Protein AF-A0AA35RAU3-F1 (afdb_monomer)

Mean predicted aligned error: 16.12 Å

Structure (mmCIF, N/CA/C/O backbone):
data_AF-A0AA35RAU3-F1
#
_entry.id   AF-A0AA35RAU3-F1
#
loop_
_atom_site.group_PDB
_atom_site.id
_atom_site.type_symbol
_atom_site.label_atom_id
_atom_site.label_alt_id
_atom_site.label_comp_id
_atom_site.label_asym_id
_atom_site.label_entity_id
_atom_site.label_seq_id
_atom_site.pdbx_PDB_ins_code
_atom_site.Cartn_x
_atom_site.Cartn_y
_atom_site.Cartn_z
_atom_site.occupancy
_atom_site.B_iso_or_equiv
_atom_site.auth_seq_id
_atom_site.auth_comp_id
_atom_site.auth_asym_id
_atom_site.auth_atom_id
_atom_site.pdbx_PDB_model_num
ATOM 1 N N . MET A 1 1 ? 4.536 -8.084 5.154 1.00 80.81 1 MET A N 1
ATOM 2 C CA . MET A 1 1 ? 3.427 -7.296 5.746 1.00 80.81 1 MET A CA 1
ATOM 3 C C . MET A 1 1 ? 2.516 -7.990 6.772 1.00 80.81 1 MET A C 1
ATOM 5 O O . MET A 1 1 ? 1.959 -7.278 7.596 1.00 80.81 1 MET A O 1
ATOM 9 N N . LEU A 1 2 ? 2.345 -9.323 6.790 1.00 82.62 2 LEU A N 1
ATOM 10 C CA . LEU A 1 2 ? 1.277 -9.995 7.571 1.00 82.62 2 LEU A CA 1
ATOM 11 C C . LEU A 1 2 ? 1.162 -9.591 9.057 1.00 82.62 2 LEU A C 1
ATOM 13 O O . LEU A 1 2 ? 0.061 -9.348 9.548 1.00 82.62 2 LEU A O 1
ATOM 17 N N . ALA A 1 3 ? 2.286 -9.481 9.773 1.00 82.12 3 ALA A N 1
ATOM 18 C CA . ALA A 1 3 ? 2.276 -9.080 11.182 1.00 82.12 3 ALA A CA 1
ATOM 19 C C . ALA A 1 3 ? 1.776 -7.637 11.375 1.00 82.12 3 ALA A C 1
ATOM 21 O O . ALA A 1 3 ? 0.975 -7.380 12.271 1.00 82.12 3 ALA A O 1
ATOM 22 N N . ALA A 1 4 ? 2.196 -6.710 10.509 1.00 80.38 4 ALA A N 1
ATOM 23 C CA . ALA A 1 4 ? 1.729 -5.326 10.535 1.00 80.38 4 ALA A CA 1
ATOM 24 C C . ALA A 1 4 ? 0.226 -5.244 10.219 1.00 80.38 4 ALA A C 1
ATOM 26 O O . ALA A 1 4 ? -0.509 -4.533 10.898 1.00 80.38 4 ALA A O 1
ATOM 27 N N . SER A 1 5 ? -0.258 -6.042 9.262 1.00 82.62 5 SER A N 1
ATOM 28 C CA . SER A 1 5 ? -1.686 -6.123 8.934 1.00 82.62 5 SER A CA 1
ATOM 29 C C . SER A 1 5 ? -2.535 -6.563 10.135 1.00 82.62 5 SER A C 1
ATOM 31 O O . SER A 1 5 ? -3.604 -6.003 10.372 1.00 82.62 5 SER A O 1
ATOM 33 N N . TYR A 1 6 ? -2.057 -7.523 10.933 1.00 87.06 6 TYR A N 1
ATOM 34 C CA . TYR A 1 6 ? -2.774 -7.962 12.132 1.00 87.06 6 TYR A CA 1
ATOM 35 C C . TYR A 1 6 ? -2.698 -6.931 13.267 1.00 87.06 6 TYR A C 1
ATOM 37 O O . TYR A 1 6 ? -3.727 -6.468 13.758 1.00 87.06 6 TYR A O 1
ATOM 45 N N . TRP A 1 7 ? -1.485 -6.555 13.679 1.00 85.88 7 TRP A N 1
ATOM 46 C CA . TRP A 1 7 ? -1.274 -5.754 14.888 1.00 85.88 7 TRP A CA 1
ATOM 47 C C . TRP A 1 7 ? -1.637 -4.282 14.713 1.00 85.88 7 TRP A C 1
ATOM 49 O O . TRP A 1 7 ? -2.112 -3.658 15.659 1.00 85.88 7 TRP A O 1
ATOM 59 N N . SER A 1 8 ? -1.443 -3.727 13.518 1.00 83.56 8 SER A N 1
ATOM 60 C CA . SER A 1 8 ? -1.623 -2.294 13.276 1.00 83.56 8 SER A CA 1
ATOM 61 C C . SER A 1 8 ? -2.959 -1.941 12.626 1.00 83.56 8 SER A C 1
ATOM 63 O O . SER A 1 8 ? -3.342 -0.777 12.673 1.00 83.56 8 SER A O 1
ATOM 65 N N . LEU A 1 9 ? -3.683 -2.908 12.048 1.00 83.69 9 LEU A N 1
ATOM 66 C CA . LEU A 1 9 ? -4.978 -2.655 11.400 1.00 83.69 9 LEU A CA 1
ATOM 67 C C . LEU A 1 9 ? -6.085 -3.536 11.969 1.00 83.69 9 LEU A C 1
ATOM 69 O O . LEU A 1 9 ? -7.082 -3.016 12.468 1.00 83.69 9 LEU A O 1
ATOM 73 N N . LEU A 1 10 ? -5.915 -4.860 11.929 1.00 87.69 10 LEU A N 1
ATOM 74 C CA . LEU A 1 10 ? -6.994 -5.784 12.274 1.00 87.69 10 LEU A CA 1
ATOM 75 C C . LEU A 1 10 ? -7.364 -5.723 13.761 1.00 87.69 10 LEU A C 1
ATOM 77 O O . LEU A 1 10 ? -8.542 -5.612 14.091 1.00 87.69 10 LEU A O 1
ATOM 81 N N . ALA A 1 11 ? -6.376 -5.760 14.657 1.00 87.50 11 ALA A N 1
ATOM 82 C CA . ALA A 1 11 ? -6.616 -5.686 16.096 1.00 87.50 11 ALA A CA 1
ATOM 83 C C . ALA A 1 11 ? -7.279 -4.351 16.511 1.00 87.50 11 ALA A C 1
ATOM 85 O O . ALA A 1 11 ? -8.328 -4.399 17.164 1.00 87.50 11 ALA A O 1
ATOM 86 N N . PRO A 1 12 ? -6.788 -3.171 16.073 1.00 85.94 12 PRO A N 1
ATOM 87 C CA . PRO A 1 12 ? -7.493 -1.906 16.286 1.00 85.94 12 PRO A CA 1
ATOM 88 C C . PRO A 1 12 ? -8.911 -1.877 15.696 1.00 85.94 12 PRO A C 1
ATOM 90 O O . PRO A 1 12 ? -9.819 -1.340 16.332 1.00 85.94 12 PRO A O 1
ATOM 93 N N . ALA A 1 13 ? -9.134 -2.472 14.519 1.00 87.00 13 ALA A N 1
ATOM 94 C CA . ALA A 1 13 ? -10.454 -2.541 13.889 1.00 87.00 13 ALA A CA 1
ATOM 95 C C . ALA A 1 13 ? -11.446 -3.416 14.678 1.00 87.00 13 ALA A C 1
ATOM 97 O O . ALA A 1 13 ? -12.612 -3.044 14.823 1.00 87.00 13 ALA A O 1
ATOM 98 N N . ILE A 1 14 ? -10.987 -4.542 15.238 1.00 88.25 14 ILE A N 1
ATOM 99 C CA . ILE A 1 14 ? -11.788 -5.384 16.140 1.00 88.25 14 ILE A CA 1
ATOM 100 C C . ILE A 1 14 ? -12.193 -4.596 17.388 1.00 88.25 14 ILE A C 1
ATOM 102 O O . ILE A 1 14 ? -13.356 -4.636 17.799 1.00 88.25 14 ILE A O 1
ATOM 106 N N . GLU A 1 15 ? -11.259 -3.851 17.984 1.00 87.75 15 GLU A N 1
ATOM 107 C CA . GLU A 1 15 ? -11.562 -3.038 19.161 1.00 87.75 15 GLU A CA 1
ATOM 108 C C . GLU A 1 15 ? -12.560 -1.913 18.838 1.00 87.75 15 GLU A C 1
ATOM 110 O O . GLU A 1 15 ? -13.508 -1.696 19.597 1.00 87.75 15 GLU A O 1
ATOM 115 N N . LEU A 1 16 ? -12.402 -1.245 17.689 1.00 86.88 16 LEU A N 1
ATOM 116 C CA . LEU A 1 16 ? -13.330 -0.219 17.200 1.00 86.88 16 LEU A CA 1
ATOM 117 C C . LEU A 1 16 ? -14.753 -0.762 17.057 1.00 86.88 16 LEU A C 1
ATOM 119 O O . LEU A 1 16 ? -15.707 -0.156 17.552 1.00 86.88 16 LEU A O 1
ATOM 123 N N . ALA A 1 17 ? -14.895 -1.919 16.410 1.00 85.94 17 ALA A N 1
ATOM 124 C CA . ALA A 1 17 ? -16.190 -2.551 16.203 1.00 85.94 17 ALA A CA 1
ATOM 125 C C . ALA A 1 17 ? -16.846 -2.939 17.540 1.00 85.94 17 ALA A C 1
ATOM 127 O O . ALA A 1 17 ? -18.031 -2.657 17.733 1.00 85.94 17 ALA A O 1
ATOM 128 N N . ASN A 1 18 ? -16.077 -3.484 18.491 1.00 85.31 18 ASN A N 1
ATOM 129 C CA . ASN A 1 18 ? -16.575 -3.834 19.826 1.00 85.31 18 ASN A CA 1
ATOM 130 C C . ASN A 1 18 ? -17.042 -2.605 20.618 1.00 85.31 18 ASN A C 1
ATOM 132 O O . ASN A 1 18 ? -18.112 -2.638 21.225 1.00 85.31 18 ASN A O 1
ATOM 136 N N . ARG A 1 19 ? -16.278 -1.503 20.596 1.00 82.75 19 ARG A N 1
ATOM 137 C CA . ARG A 1 19 ? -16.634 -0.269 21.321 1.00 82.75 19 ARG A CA 1
ATOM 138 C C . ARG A 1 19 ? -17.854 0.438 20.753 1.00 82.75 19 ARG A C 1
ATOM 140 O O . ARG A 1 19 ? -18.572 1.085 21.507 1.00 82.75 19 ARG A O 1
ATOM 147 N N . SER A 1 20 ? -18.081 0.333 19.445 1.00 79.56 20 SER A N 1
ATOM 148 C CA . SER A 1 20 ? -19.205 1.009 18.795 1.00 79.56 20 SER A CA 1
ATOM 149 C C . SER A 1 20 ? -20.569 0.549 19.326 1.00 79.56 20 SER A C 1
ATOM 151 O O . SER A 1 20 ? -21.539 1.287 19.209 1.00 79.56 20 SER A O 1
ATOM 153 N N . GLY A 1 21 ? -20.666 -0.660 19.899 1.00 74.12 21 GLY A N 1
ATOM 154 C CA . GLY A 1 21 ? -21.907 -1.220 20.449 1.00 74.12 21 GLY A CA 1
ATOM 155 C C . GLY A 1 21 ? -22.983 -1.563 19.407 1.00 74.12 21 GLY A C 1
ATOM 156 O O . GLY A 1 21 ? -23.927 -2.277 19.728 1.00 74.12 21 GLY A O 1
ATOM 157 N N . ILE A 1 22 ? -22.819 -1.122 18.155 1.00 76.56 22 ILE A N 1
ATOM 158 C CA . ILE A 1 22 ? -23.783 -1.264 17.052 1.00 76.56 22 ILE A CA 1
ATOM 159 C C . ILE A 1 22 ? -23.981 -2.732 16.647 1.00 76.56 22 ILE A C 1
ATOM 161 O O . ILE A 1 22 ? -25.067 -3.119 16.224 1.00 76.56 22 ILE A O 1
ATOM 165 N N . TYR A 1 23 ? -22.941 -3.559 16.780 1.00 76.06 23 TYR A N 1
ATOM 166 C CA . TYR A 1 23 ? -22.907 -4.895 16.178 1.00 76.06 23 TYR A CA 1
ATOM 167 C C . TYR A 1 23 ? -23.105 -6.055 17.171 1.00 76.06 23 TYR A C 1
ATOM 169 O O . TYR A 1 23 ? -23.323 -7.187 16.739 1.00 76.06 23 TYR A O 1
ATOM 177 N N . GLY A 1 24 ? -23.086 -5.816 18.489 1.00 77.38 24 GLY A N 1
ATOM 178 C CA . GLY A 1 24 ? -23.321 -6.852 19.509 1.00 77.38 24 GLY A CA 1
ATOM 179 C C . GLY A 1 24 ? -22.453 -8.111 19.321 1.00 77.38 24 GLY A C 1
ATOM 180 O O . GLY A 1 24 ? -21.238 -8.022 19.206 1.00 77.38 24 GLY A O 1
ATOM 181 N N . ARG A 1 25 ? -23.067 -9.306 19.245 1.00 74.25 25 ARG A N 1
ATOM 182 C CA . ARG A 1 25 ? -22.361 -10.583 18.949 1.00 74.25 25 ARG A CA 1
ATOM 183 C C . ARG A 1 25 ? -21.793 -10.664 17.524 1.00 74.25 25 ARG A C 1
ATOM 185 O O . ARG A 1 25 ? -20.999 -11.557 17.242 1.00 74.25 25 ARG A O 1
ATOM 192 N N . CYS A 1 26 ? -22.192 -9.756 16.637 1.00 81.75 26 CYS A N 1
ATOM 193 C CA . CYS A 1 26 ? -21.774 -9.702 15.239 1.00 81.75 26 CYS A CA 1
ATOM 194 C C . CYS A 1 26 ? -20.638 -8.693 14.999 1.00 81.75 26 CYS A C 1
ATOM 196 O O . CYS A 1 26 ? -20.521 -8.174 13.894 1.00 81.75 26 CYS A O 1
ATOM 198 N N . THR A 1 27 ? -19.773 -8.422 15.987 1.00 82.06 27 THR A N 1
ATOM 199 C CA . THR A 1 27 ? -18.572 -7.573 15.821 1.00 82.06 27 THR A CA 1
ATOM 200 C C . THR A 1 27 ? -17.727 -7.974 14.613 1.00 82.06 27 THR A C 1
ATOM 202 O O . THR A 1 27 ? -17.167 -7.116 13.938 1.00 82.06 27 THR A O 1
ATOM 205 N N . PHE A 1 28 ? -17.646 -9.273 14.316 1.00 85.69 28 PHE A N 1
ATOM 206 C CA . PHE A 1 28 ? -16.870 -9.778 13.186 1.00 85.69 28 PHE A CA 1
ATOM 207 C C . PHE A 1 28 ? -17.419 -9.309 11.833 1.00 85.69 28 PHE A C 1
ATOM 209 O O . PHE A 1 28 ? -16.639 -9.175 10.900 1.00 85.69 28 PHE A O 1
ATOM 216 N N . LEU A 1 29 ? -18.718 -9.008 11.721 1.00 88.94 29 LEU A N 1
ATOM 217 C CA . LEU A 1 29 ? -19.392 -8.707 10.458 1.00 88.94 29 LEU A CA 1
ATOM 218 C C . LEU A 1 29 ? -18.757 -7.536 9.678 1.00 88.94 29 LEU A C 1
ATOM 220 O O . LEU A 1 29 ? -18.364 -7.763 8.533 1.00 88.94 29 LEU A O 1
ATOM 224 N N . PRO A 1 30 ? -18.586 -6.319 10.239 1.00 87.69 30 PRO A N 1
ATOM 225 C CA . PRO A 1 30 ? -17.934 -5.217 9.523 1.00 87.69 30 PRO A CA 1
ATOM 226 C C . PRO A 1 30 ? -16.477 -5.523 9.145 1.00 87.69 30 PRO A C 1
ATOM 228 O O . PRO A 1 30 ? -15.999 -5.077 8.105 1.00 87.69 30 PRO A O 1
ATOM 231 N N . ILE A 1 31 ? -15.774 -6.313 9.959 1.00 89.69 31 ILE A N 1
ATOM 232 C CA . ILE A 1 31 ? -14.361 -6.654 9.750 1.00 89.69 31 ILE A CA 1
ATOM 233 C C . ILE A 1 31 ? -14.228 -7.688 8.632 1.00 89.69 31 ILE A C 1
ATOM 235 O O . ILE A 1 31 ? -13.403 -7.529 7.738 1.00 89.69 31 ILE A O 1
ATOM 239 N N . SER A 1 32 ? -15.075 -8.719 8.648 1.00 90.75 32 SER A N 1
ATOM 240 C CA . SER A 1 32 ? -15.175 -9.718 7.582 1.00 90.75 32 SER A CA 1
ATOM 241 C C . SER A 1 32 ? -15.588 -9.072 6.265 1.00 90.75 32 SER A C 1
ATOM 243 O O . SER A 1 32 ? -15.026 -9.404 5.228 1.00 90.75 32 SER A O 1
ATOM 245 N N . LEU A 1 33 ? -16.527 -8.119 6.305 1.00 91.69 33 LEU A N 1
ATOM 246 C CA . LEU A 1 33 ? -16.966 -7.377 5.126 1.00 91.69 33 LEU A CA 1
ATOM 247 C C . LEU A 1 33 ? -15.834 -6.519 4.549 1.00 91.69 33 LEU A C 1
ATOM 249 O O . LEU A 1 33 ? -15.591 -6.566 3.348 1.00 91.69 33 LEU A O 1
ATOM 253 N N . GLY A 1 34 ? -15.110 -5.783 5.398 1.00 90.12 34 GLY A N 1
ATOM 254 C CA . GLY A 1 34 ? -13.947 -5.000 4.977 1.00 90.12 34 GLY A CA 1
ATOM 255 C C . GLY A 1 34 ? -12.828 -5.875 4.408 1.00 90.12 34 GLY A C 1
ATOM 256 O O . GLY A 1 34 ? -12.266 -5.554 3.365 1.00 90.12 34 GLY A O 1
ATOM 257 N N . PHE A 1 35 ? -12.552 -7.018 5.041 1.00 90.31 35 PHE A N 1
ATOM 258 C CA . PHE A 1 35 ? -11.571 -7.985 4.552 1.00 90.31 35 PHE A CA 1
ATOM 259 C C . PHE A 1 35 ? -11.980 -8.583 3.198 1.00 90.31 35 PHE A C 1
ATOM 261 O O . PHE A 1 35 ? -11.165 -8.636 2.282 1.00 90.31 35 PHE A O 1
ATOM 268 N N . ALA A 1 36 ? -13.249 -8.973 3.039 1.00 93.50 36 ALA A N 1
ATOM 269 C CA . ALA A 1 36 ? -13.779 -9.489 1.780 1.00 93.50 36 ALA A CA 1
ATOM 270 C C . ALA A 1 36 ? -13.748 -8.433 0.666 1.00 93.50 36 ALA A C 1
ATOM 272 O O . ALA A 1 36 ? -13.367 -8.749 -0.457 1.00 93.50 36 ALA A O 1
ATOM 273 N N . ALA A 1 37 ? -14.087 -7.178 0.973 1.00 92.69 37 ALA A N 1
ATOM 274 C CA . ALA A 1 37 ? -13.987 -6.072 0.025 1.00 92.69 37 ALA A CA 1
ATOM 275 C C . ALA A 1 37 ? -12.532 -5.812 -0.399 1.00 92.69 37 ALA A C 1
ATOM 277 O O . ALA A 1 37 ? -12.266 -5.625 -1.583 1.00 92.69 37 ALA A O 1
ATOM 278 N N . GLY A 1 38 ? -11.582 -5.862 0.540 1.00 89.25 38 GLY A N 1
ATOM 279 C CA . GLY A 1 38 ? -10.152 -5.762 0.239 1.00 89.25 38 GLY A CA 1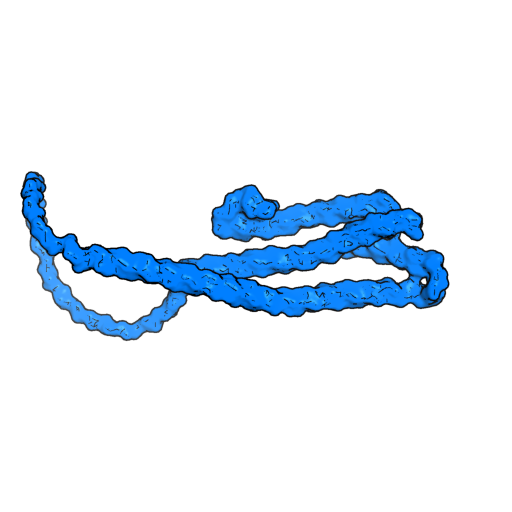
ATOM 280 C C . GLY A 1 38 ? -9.649 -6.919 -0.631 1.00 89.25 38 GLY A C 1
ATOM 281 O O . GLY A 1 38 ? -8.941 -6.691 -1.607 1.00 89.25 38 GLY A O 1
ATOM 282 N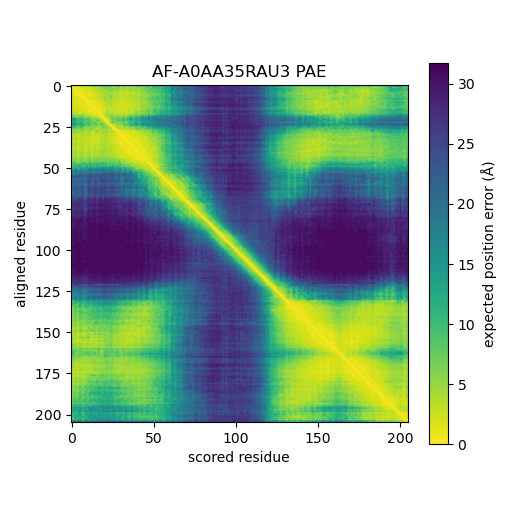 N . ALA A 1 39 ? -10.066 -8.152 -0.336 1.00 90.25 39 ALA A N 1
ATOM 283 C CA . ALA A 1 39 ? -9.739 -9.319 -1.156 1.00 90.25 39 ALA A CA 1
ATOM 284 C C . ALA A 1 39 ? -10.339 -9.214 -2.568 1.00 90.25 39 ALA A C 1
ATOM 286 O O . ALA A 1 39 ? -9.655 -9.495 -3.548 1.00 90.25 39 ALA A O 1
ATOM 287 N N . ALA A 1 40 ? -11.588 -8.752 -2.683 1.00 92.25 40 ALA A N 1
ATOM 288 C CA . ALA A 1 40 ? -12.232 -8.496 -3.966 1.00 92.25 40 ALA A CA 1
ATOM 289 C C . ALA A 1 40 ? -11.524 -7.385 -4.754 1.00 92.25 40 ALA A C 1
ATOM 291 O O . ALA A 1 40 ? -11.410 -7.490 -5.971 1.00 92.25 40 ALA A O 1
ATOM 292 N N . PHE A 1 41 ? -11.016 -6.350 -4.077 1.00 89.19 41 PHE A N 1
ATOM 293 C CA . PHE A 1 41 ? -10.215 -5.301 -4.703 1.00 89.19 41 PHE A CA 1
ATOM 294 C C . PHE A 1 41 ? -8.911 -5.855 -5.289 1.00 89.19 41 PHE A C 1
ATOM 296 O O . PHE A 1 41 ? -8.665 -5.641 -6.471 1.00 89.19 41 PHE A O 1
ATOM 303 N N . ILE A 1 42 ? -8.128 -6.615 -4.513 1.00 86.38 42 ILE A N 1
ATOM 304 C CA . ILE A 1 42 ? -6.891 -7.257 -5.003 1.00 86.38 42 ILE A CA 1
ATOM 305 C C . ILE A 1 42 ? -7.202 -8.191 -6.183 1.00 86.38 42 ILE A C 1
ATOM 307 O O . ILE A 1 42 ? -6.545 -8.154 -7.220 1.00 86.38 42 ILE A O 1
ATOM 311 N N . TYR A 1 43 ? -8.263 -8.989 -6.064 1.00 88.56 43 TYR A N 1
ATOM 312 C CA . TYR A 1 43 ? -8.699 -9.874 -7.140 1.00 88.56 43 TYR A CA 1
ATOM 313 C C . TYR A 1 43 ? -9.082 -9.101 -8.410 1.00 88.56 43 TYR A C 1
ATOM 315 O O . TYR A 1 43 ? -8.708 -9.482 -9.518 1.00 88.56 43 TYR A O 1
ATOM 323 N N . ALA A 1 44 ? -9.802 -7.988 -8.264 1.00 87.50 44 ALA A N 1
ATOM 324 C CA . ALA A 1 44 ? -10.149 -7.126 -9.384 1.00 87.50 44 ALA A CA 1
ATOM 325 C C . ALA A 1 44 ? -8.903 -6.491 -10.008 1.00 87.50 44 ALA A C 1
ATOM 327 O O . ALA A 1 44 ? -8.837 -6.384 -11.228 1.00 87.50 44 ALA A O 1
ATOM 328 N N . THR A 1 45 ? -7.906 -6.101 -9.211 1.00 83.25 45 THR A N 1
ATOM 329 C CA . THR A 1 45 ? -6.652 -5.570 -9.748 1.00 83.25 45 THR A CA 1
ATOM 330 C C . THR A 1 45 ? -5.850 -6.622 -10.503 1.00 83.25 45 THR A C 1
ATOM 332 O O . THR A 1 45 ? -5.320 -6.312 -11.568 1.00 83.25 45 THR A O 1
ATOM 335 N N . ASP A 1 46 ? -5.840 -7.868 -10.032 1.00 83.44 46 ASP A N 1
ATOM 336 C CA . ASP A 1 46 ? -5.214 -8.991 -10.737 1.00 83.44 46 ASP A CA 1
ATOM 337 C C . ASP A 1 46 ? -5.941 -9.319 -12.045 1.00 83.44 46 ASP A C 1
ATOM 339 O O . ASP A 1 46 ? -5.314 -9.736 -13.015 1.00 83.44 46 ASP A O 1
ATOM 343 N N . LEU A 1 47 ? -7.255 -9.082 -12.107 1.00 83.62 47 LEU A N 1
ATOM 344 C CA . LEU A 1 47 ? -8.041 -9.203 -13.336 1.00 83.62 47 LEU A CA 1
ATOM 345 C C . LEU A 1 47 ? -7.830 -8.012 -14.286 1.00 83.62 47 LEU A C 1
ATOM 347 O O . LEU A 1 47 ? -7.868 -8.166 -15.508 1.00 83.62 47 LEU A O 1
ATOM 351 N N . LEU A 1 48 ? -7.610 -6.819 -13.736 1.00 78.62 48 LEU A N 1
ATOM 352 C CA . LEU A 1 48 ? -7.431 -5.587 -14.497 1.00 78.62 48 LEU A CA 1
ATOM 353 C C . LEU A 1 48 ? -6.012 -5.465 -15.068 1.00 78.62 48 LEU A C 1
ATOM 355 O O . LEU A 1 48 ? -5.837 -4.865 -16.123 1.00 78.62 48 LEU A O 1
ATOM 359 N N . LEU A 1 49 ? -5.008 -6.045 -14.409 1.00 74.06 49 LEU A N 1
ATOM 360 C CA . LEU A 1 49 ? -3.605 -6.037 -14.835 1.00 74.06 49 LEU A CA 1
ATOM 361 C C . LEU A 1 49 ? -3.396 -6.617 -16.248 1.00 74.06 49 LEU A C 1
ATOM 363 O O . LEU A 1 49 ? -2.779 -5.929 -17.061 1.00 74.06 49 LEU A O 1
ATOM 367 N N . PRO A 1 50 ? -3.933 -7.803 -16.598 1.00 76.44 50 PRO A N 1
ATOM 368 C CA . PRO A 1 50 ? -3.903 -8.322 -17.965 1.00 76.44 50 PRO A CA 1
ATOM 369 C C . PRO A 1 50 ? -4.638 -7.413 -18.953 1.00 76.44 50 PRO A C 1
ATOM 371 O O . PRO A 1 50 ? -4.126 -7.132 -20.032 1.00 76.44 50 PRO A O 1
ATOM 374 N N . LEU A 1 51 ? -5.800 -6.880 -18.557 1.00 71.75 51 LEU A N 1
ATOM 375 C CA . LEU A 1 51 ? -6.615 -6.010 -19.409 1.00 71.75 51 LEU A CA 1
ATOM 376 C C . LEU A 1 51 ? -5.901 -4.686 -19.744 1.00 71.75 51 LEU A C 1
ATOM 378 O O . LEU A 1 51 ? -5.936 -4.218 -20.881 1.00 71.75 51 LEU A O 1
ATOM 382 N N . LEU A 1 52 ? -5.243 -4.083 -18.753 1.00 66.56 52 LEU A N 1
ATOM 383 C CA . LEU A 1 52 ? -4.421 -2.878 -18.896 1.00 66.56 52 LEU A CA 1
ATOM 384 C C . LEU A 1 52 ? -3.106 -3.169 -19.617 1.00 66.56 52 LEU A C 1
ATOM 386 O O . LEU A 1 52 ? -2.628 -2.317 -20.363 1.00 66.56 52 LEU A O 1
ATOM 390 N N . GLY A 1 53 ? -2.527 -4.350 -19.397 1.00 65.50 53 GLY A N 1
ATOM 391 C CA . GLY A 1 53 ? -1.336 -4.816 -20.093 1.00 65.50 53 GLY A CA 1
ATOM 392 C C . GLY A 1 53 ? -1.572 -4.891 -21.594 1.00 65.50 53 GLY A C 1
ATOM 393 O O . GLY A 1 53 ? -0.810 -4.299 -22.353 1.00 65.50 53 GLY A O 1
ATOM 394 N N . ASP A 1 54 ? -2.677 -5.502 -22.011 1.00 65.00 54 ASP A N 1
ATOM 395 C CA . ASP A 1 54 ? -3.051 -5.583 -23.421 1.00 65.00 54 ASP A CA 1
ATOM 396 C C . ASP A 1 54 ? -3.336 -4.193 -24.014 1.00 65.00 54 ASP A C 1
ATOM 398 O O . ASP A 1 54 ? -2.829 -3.865 -25.084 1.00 65.00 54 ASP A O 1
ATOM 402 N N . PHE A 1 55 ? -4.057 -3.313 -23.307 1.00 55.56 55 PHE A N 1
ATOM 403 C CA . PHE A 1 55 ? -4.337 -1.952 -23.796 1.00 55.56 55 PHE A CA 1
ATOM 404 C C . PHE A 1 55 ? -3.094 -1.054 -23.874 1.00 55.56 55 PHE A C 1
ATOM 406 O O . PHE A 1 55 ? -2.914 -0.327 -24.852 1.00 55.56 55 PHE A O 1
ATOM 413 N N . GLY A 1 56 ? -2.232 -1.088 -22.857 1.00 55.50 56 GLY A N 1
ATOM 414 C CA . GLY A 1 56 ? -0.987 -0.322 -22.827 1.00 55.50 56 GLY A CA 1
ATOM 415 C C . GLY A 1 56 ? -0.008 -0.793 -23.900 1.00 55.50 56 GLY A C 1
ATOM 416 O O . GLY A 1 56 ? 0.634 0.029 -24.551 1.00 55.50 56 GLY A O 1
ATOM 417 N N . VAL A 1 57 ? 0.046 -2.105 -24.146 1.00 56.69 57 VAL A N 1
ATOM 418 C CA . VAL A 1 57 ? 0.831 -2.694 -25.235 1.00 56.69 57 VAL A CA 1
ATOM 419 C C . VAL A 1 57 ? 0.274 -2.281 -26.597 1.00 56.69 57 VAL A C 1
ATOM 421 O O . VAL A 1 57 ? 1.048 -1.823 -27.431 1.00 56.69 57 VAL A O 1
ATOM 424 N N . VAL A 1 58 ? -1.045 -2.340 -26.806 1.00 56.88 58 VAL A N 1
ATOM 425 C CA . VAL A 1 58 ? -1.686 -1.943 -28.074 1.00 56.88 58 VAL A CA 1
ATOM 426 C C . VAL A 1 58 ? -1.485 -0.457 -28.380 1.00 56.88 58 VAL A C 1
ATOM 428 O O . VAL A 1 58 ? -1.220 -0.092 -29.523 1.00 56.88 58 VAL A O 1
ATOM 431 N N . VAL A 1 59 ? -1.581 0.422 -27.380 1.00 57.47 59 VAL A N 1
ATOM 432 C CA . VAL A 1 59 ? -1.366 1.866 -27.578 1.00 57.47 59 VAL A CA 1
ATOM 433 C C . VAL A 1 59 ? 0.093 2.173 -27.912 1.00 57.47 59 VAL A C 1
ATOM 435 O O . VAL A 1 59 ? 0.351 3.024 -28.762 1.00 57.47 59 VAL A O 1
ATOM 438 N N . LEU A 1 60 ? 1.044 1.485 -27.277 1.00 59.31 60 LEU A N 1
ATOM 439 C CA . LEU A 1 60 ? 2.474 1.676 -27.530 1.00 59.31 60 LEU A CA 1
ATOM 440 C C . LEU A 1 60 ? 2.861 1.138 -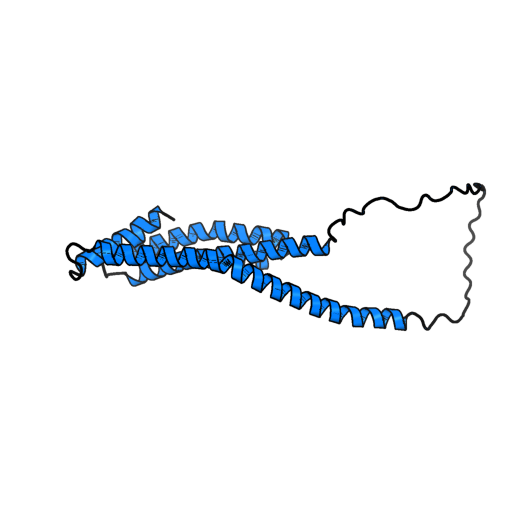28.913 1.00 59.31 60 LEU A C 1
ATOM 442 O O . LEU A 1 60 ? 3.547 1.832 -29.657 1.00 59.31 60 LEU A 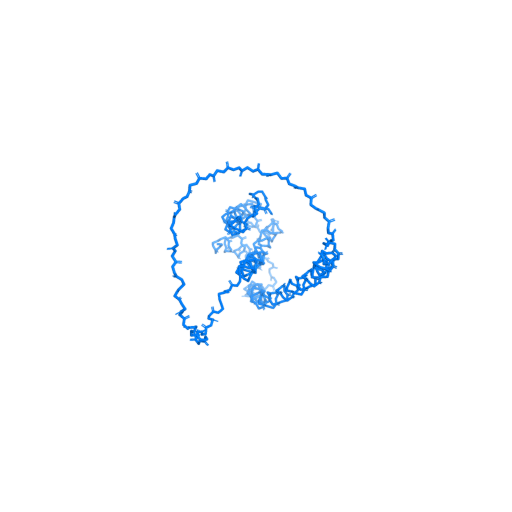O 1
ATOM 446 N N . GLU A 1 61 ? 2.342 -0.032 -29.288 1.00 60.97 61 GLU A N 1
ATOM 447 C CA . GLU A 1 61 ? 2.544 -0.636 -30.610 1.00 60.97 61 GLU A CA 1
ATOM 448 C C . GLU A 1 61 ? 1.979 0.265 -31.720 1.00 60.97 61 GLU A C 1
ATOM 450 O O . GLU A 1 61 ? 2.668 0.576 -32.691 1.00 60.97 61 GLU A O 1
ATOM 455 N N . LYS A 1 62 ? 0.777 0.819 -31.514 1.00 54.69 62 LYS A N 1
ATOM 456 C CA . LYS A 1 62 ? 0.149 1.757 -32.454 1.00 54.69 62 LYS A CA 1
ATOM 457 C C . LYS A 1 62 ? 0.909 3.085 -32.580 1.00 54.69 62 LYS A C 1
ATOM 459 O O . LYS A 1 62 ? 0.965 3.664 -33.663 1.00 54.69 62 LYS A O 1
ATOM 464 N N . ARG A 1 63 ? 1.506 3.581 -31.490 1.00 52.44 63 ARG A N 1
ATOM 465 C CA . ARG A 1 63 ? 2.276 4.839 -31.488 1.00 52.44 63 ARG A CA 1
ATOM 466 C C . ARG A 1 63 ? 3.632 4.688 -32.191 1.00 52.44 63 ARG A C 1
ATOM 468 O O . ARG A 1 63 ? 4.084 5.635 -32.831 1.00 52.44 63 ARG A O 1
ATOM 475 N N . GLU A 1 64 ? 4.258 3.515 -32.105 1.00 57.03 64 GLU A N 1
ATOM 476 C CA . GLU A 1 64 ? 5.507 3.208 -32.816 1.00 57.03 64 GLU A CA 1
ATOM 477 C C . GLU A 1 64 ? 5.286 2.965 -34.317 1.00 57.03 64 GLU A C 1
ATOM 479 O O . GLU A 1 64 ? 6.084 3.448 -35.122 1.00 57.03 64 GLU A O 1
ATOM 484 N N . GLU A 1 65 ? 4.185 2.318 -34.721 1.00 58.44 65 GLU A N 1
ATOM 485 C CA . GLU A 1 65 ? 3.804 2.213 -36.141 1.00 58.44 65 GLU A CA 1
ATOM 486 C C . GLU A 1 65 ? 3.596 3.595 -36.780 1.00 58.44 65 GLU A C 1
ATOM 488 O O . GLU A 1 65 ? 4.041 3.842 -37.904 1.00 58.44 65 GLU A O 1
ATOM 493 N N . GLU A 1 66 ? 2.968 4.532 -36.065 1.00 57.44 66 GLU A N 1
ATOM 494 C CA . GLU A 1 66 ? 2.777 5.906 -36.541 1.00 57.44 66 GLU A CA 1
ATOM 495 C C . GLU A 1 66 ? 4.103 6.684 -36.672 1.00 57.44 66 GLU A C 1
ATOM 497 O O . GLU A 1 66 ? 4.277 7.443 -37.633 1.00 57.44 66 GLU A O 1
ATOM 502 N N . GLU A 1 67 ? 5.061 6.495 -35.756 1.00 57.16 67 GLU A N 1
ATOM 503 C CA . GLU A 1 67 ? 6.394 7.115 -35.833 1.00 57.16 67 GLU A CA 1
ATOM 504 C C . GLU A 1 67 ? 7.277 6.485 -36.926 1.00 57.16 67 GLU A C 1
ATOM 506 O O . GLU A 1 67 ? 7.938 7.212 -37.675 1.00 57.16 67 GLU A O 1
ATOM 511 N N . GLU A 1 68 ? 7.245 5.160 -37.098 1.00 59.25 68 GLU A N 1
ATOM 512 C CA . GLU A 1 68 ? 7.971 4.458 -38.164 1.00 59.25 68 GLU A CA 1
ATOM 513 C C . GLU A 1 68 ? 7.422 4.817 -39.553 1.00 59.25 68 GLU A C 1
ATOM 515 O O . GLU A 1 68 ? 8.189 5.103 -40.479 1.00 59.25 68 GLU A O 1
ATOM 520 N N . ASN A 1 69 ? 6.097 4.915 -39.695 1.00 56.88 69 ASN A N 1
ATOM 521 C CA . ASN A 1 69 ? 5.465 5.308 -40.951 1.00 56.88 69 ASN A CA 1
ATOM 522 C C . ASN A 1 69 ? 5.736 6.790 -41.292 1.00 56.88 69 ASN A C 1
ATOM 524 O O . ASN A 1 69 ? 5.934 7.138 -42.460 1.00 56.88 69 ASN A O 1
ATOM 528 N N . ARG A 1 70 ? 5.856 7.666 -40.283 1.00 56.19 70 ARG A N 1
ATOM 529 C CA . ARG A 1 70 ? 6.321 9.057 -40.455 1.00 56.19 70 ARG A CA 1
ATOM 530 C C . ARG A 1 70 ? 7.800 9.143 -40.854 1.00 56.19 70 ARG A C 1
ATOM 532 O O . ARG A 1 70 ? 8.144 9.929 -41.737 1.00 56.19 70 ARG A O 1
ATOM 539 N N . GLY A 1 71 ? 8.668 8.323 -40.260 1.00 52.19 71 GLY A N 1
ATOM 540 C CA . GLY A 1 71 ? 10.101 8.266 -40.581 1.00 52.19 71 GLY A CA 1
ATOM 541 C C . GLY A 1 71 ? 10.406 7.660 -41.958 1.00 52.19 71 GLY A C 1
ATOM 542 O O . GLY A 1 71 ? 11.322 8.110 -42.653 1.00 52.19 71 GLY A O 1
ATOM 543 N N . GLY A 1 72 ? 9.599 6.695 -42.408 1.00 54.34 72 GLY A N 1
ATOM 544 C CA . GLY A 1 72 ? 9.743 6.044 -43.714 1.00 54.34 72 GLY A CA 1
ATOM 545 C C . GLY A 1 72 ? 9.550 6.987 -44.909 1.00 54.34 72 GLY A C 1
ATOM 546 O O . GLY A 1 72 ? 10.179 6.804 -45.952 1.00 54.34 72 GLY A O 1
ATOM 547 N N . TRP A 1 73 ? 8.737 8.040 -44.763 1.00 49.28 73 TRP A N 1
ATOM 548 C CA . TRP A 1 73 ? 8.575 9.088 -45.783 1.00 49.28 73 TRP A CA 1
ATOM 549 C C . TRP A 1 73 ? 9.764 10.053 -45.866 1.00 49.28 73 TRP A C 1
ATOM 551 O O . TRP A 1 73 ? 10.064 10.559 -46.949 1.00 49.28 73 TRP A O 1
ATOM 561 N N . ALA A 1 74 ? 10.454 10.307 -44.751 1.00 53.38 74 ALA A N 1
ATOM 562 C CA . ALA A 1 74 ? 11.648 11.151 -44.732 1.00 53.38 74 ALA A CA 1
ATOM 563 C C . ALA A 1 74 ? 12.844 10.443 -45.387 1.00 53.38 74 ALA A C 1
ATOM 565 O O . ALA A 1 74 ? 13.566 11.052 -46.174 1.00 53.38 74 ALA A O 1
ATOM 566 N N . ARG A 1 75 ? 13.002 9.136 -45.134 1.00 50.53 75 ARG A N 1
ATOM 567 C CA . ARG A 1 75 ? 14.099 8.334 -45.694 1.00 50.53 75 ARG A CA 1
ATOM 568 C C . ARG A 1 75 ? 13.944 8.081 -47.199 1.00 50.53 75 ARG A C 1
ATOM 570 O O . ARG A 1 75 ? 14.881 8.330 -47.944 1.00 50.53 75 ARG A O 1
ATOM 577 N N . ARG A 1 76 ? 12.730 7.762 -47.673 1.00 49.09 76 ARG A N 1
ATOM 578 C CA . ARG A 1 76 ? 12.447 7.613 -49.118 1.00 49.09 76 ARG A CA 1
ATOM 579 C C . ARG A 1 76 ? 12.697 8.887 -49.935 1.00 49.09 76 ARG A C 1
ATOM 581 O O . ARG A 1 76 ? 13.069 8.796 -51.100 1.00 49.09 76 ARG A O 1
ATOM 588 N N . ARG A 1 77 ? 12.508 10.076 -49.345 1.00 45.81 77 ARG A N 1
ATOM 589 C CA . ARG A 1 77 ? 12.778 11.358 -50.019 1.00 45.81 77 ARG A CA 1
ATOM 590 C C . ARG A 1 77 ? 14.279 11.668 -50.102 1.00 45.81 77 ARG A C 1
ATOM 592 O O . ARG A 1 77 ? 14.696 12.255 -51.091 1.00 45.81 77 ARG A O 1
ATOM 599 N N . ALA A 1 78 ? 15.073 11.247 -49.116 1.00 51.34 78 ALA A N 1
ATOM 600 C CA . ALA A 1 78 ? 16.531 11.363 -49.168 1.00 51.34 78 ALA A CA 1
ATOM 601 C C . ALA A 1 78 ? 17.132 10.443 -50.246 1.00 51.34 78 ALA A C 1
ATOM 603 O O . ALA A 1 78 ? 17.966 10.892 -51.025 1.00 51.34 78 ALA A O 1
ATOM 604 N N . ASP A 1 79 ? 16.620 9.215 -50.365 1.00 50.78 79 ASP A N 1
ATOM 605 C CA . ASP A 1 79 ? 17.080 8.242 -51.368 1.00 50.78 79 ASP A CA 1
ATOM 606 C C . ASP A 1 79 ? 16.627 8.592 -52.803 1.00 50.78 79 ASP A C 1
ATOM 608 O O . ASP A 1 79 ? 17.247 8.168 -53.770 1.00 50.78 79 ASP A O 1
ATOM 612 N N . SER A 1 80 ? 15.562 9.392 -52.956 1.00 43.09 80 SER A N 1
ATOM 613 C CA . SER A 1 80 ? 15.114 9.911 -54.265 1.00 43.09 80 SER A CA 1
ATOM 614 C C . SER A 1 80 ? 15.847 11.193 -54.686 1.00 43.09 80 SER A C 1
ATOM 616 O O . SER A 1 80 ? 15.812 11.568 -55.855 1.00 43.09 80 SER A O 1
ATOM 618 N N . ALA A 1 81 ? 16.479 11.889 -53.734 1.00 48.25 81 ALA A N 1
ATOM 619 C CA . ALA A 1 81 ? 17.281 13.086 -53.987 1.00 48.25 81 ALA A CA 1
ATOM 620 C C . ALA A 1 81 ? 18.748 12.745 -54.303 1.00 48.25 81 ALA A C 1
ATOM 622 O O . ALA A 1 81 ? 19.413 13.514 -54.986 1.00 48.25 81 ALA A O 1
ATOM 623 N N . SER A 1 82 ? 19.242 11.587 -53.852 1.00 42.28 82 SER A N 1
ATOM 624 C CA . SER A 1 82 ? 20.604 11.112 -54.130 1.00 42.28 82 SER A CA 1
ATOM 625 C C . SER A 1 82 ? 20.771 10.435 -55.495 1.00 42.28 82 SER A C 1
ATOM 627 O O . SER A 1 82 ? 21.891 10.115 -55.874 1.00 42.28 82 SER A O 1
ATOM 629 N N . SER A 1 83 ? 19.693 10.233 -56.258 1.00 39.03 83 SER A N 1
ATOM 630 C CA . SER A 1 83 ? 19.722 9.555 -57.562 1.00 39.03 83 SER A CA 1
ATOM 631 C C . SER A 1 83 ? 19.729 10.491 -58.785 1.00 39.03 83 SER A C 1
ATOM 633 O O . SER A 1 83 ? 19.453 10.024 -59.887 1.00 39.03 83 SER A O 1
ATOM 635 N N . VAL A 1 84 ? 19.997 11.799 -58.625 1.00 44.56 84 VAL A N 1
ATOM 636 C CA . VAL A 1 84 ? 19.912 12.783 -59.735 1.00 44.56 84 VAL A CA 1
ATOM 637 C C . VAL A 1 84 ? 21.222 13.528 -60.049 1.00 44.56 84 VAL A C 1
ATOM 639 O O . VAL A 1 84 ? 21.302 14.156 -61.099 1.00 44.56 84 VAL A O 1
ATOM 642 N N . GLU A 1 85 ? 22.292 13.409 -59.260 1.00 46.16 85 GLU A N 1
ATOM 643 C CA . GLU A 1 85 ? 23.550 14.123 -59.555 1.00 46.16 85 GLU A CA 1
ATOM 644 C C . GLU A 1 85 ? 24.782 13.209 -59.534 1.00 46.16 85 GLU A C 1
ATOM 646 O O . GLU A 1 85 ? 25.549 13.203 -58.580 1.00 46.16 85 GLU A O 1
ATOM 651 N N . GLU A 1 86 ? 25.009 12.477 -60.627 1.00 38.28 86 GLU A N 1
ATOM 652 C CA . GLU A 1 86 ? 26.355 12.027 -61.014 1.00 38.28 86 GLU A CA 1
ATOM 653 C C . GLU A 1 86 ? 26.564 12.305 -62.510 1.00 38.28 86 GLU A C 1
ATOM 655 O O . GLU A 1 86 ? 26.340 11.462 -63.377 1.00 38.28 86 GLU A O 1
ATOM 660 N N . GLY A 1 87 ? 26.961 13.545 -62.801 1.00 30.61 87 GLY A N 1
ATOM 661 C CA . GLY A 1 87 ? 27.482 13.992 -64.088 1.00 30.61 87 GLY A CA 1
ATOM 662 C C . GLY A 1 87 ? 28.833 14.678 -63.881 1.00 30.61 87 GLY A C 1
ATOM 663 O O . GLY A 1 87 ? 28.885 15.758 -63.311 1.00 30.61 87 GLY A O 1
ATOM 664 N N . GLU A 1 88 ? 29.890 13.991 -64.322 1.00 37.00 88 GLU A N 1
ATOM 665 C CA . GLU A 1 88 ? 31.211 14.473 -64.771 1.00 37.00 88 GLU A CA 1
ATOM 666 C C . GLU A 1 88 ? 31.946 15.569 -63.968 1.00 37.00 88 GLU A C 1
ATOM 668 O O . GLU A 1 88 ? 31.587 16.739 -64.027 1.00 37.00 88 GLU A O 1
ATOM 673 N N . THR A 1 89 ? 33.116 15.245 -63.391 1.00 30.08 89 THR A N 1
ATOM 674 C CA . THR A 1 89 ? 34.420 15.770 -63.878 1.00 30.08 89 THR A CA 1
ATOM 675 C C . THR A 1 89 ? 35.628 15.104 -63.201 1.00 30.08 89 THR A C 1
ATOM 677 O O . THR A 1 89 ? 35.669 14.898 -61.991 1.00 30.08 89 THR A O 1
ATOM 680 N N . GLU A 1 90 ? 36.626 14.777 -64.027 1.00 32.88 90 GLU A N 1
ATOM 681 C CA . GLU A 1 90 ? 37.979 14.328 -63.678 1.00 32.88 90 GLU A CA 1
ATOM 682 C C . GLU A 1 90 ? 38.738 15.304 -62.763 1.00 32.88 90 GLU A C 1
ATOM 684 O O . GLU A 1 90 ? 38.752 16.507 -63.018 1.00 32.88 90 GLU A O 1
ATOM 689 N N . ALA A 1 91 ? 39.525 14.768 -61.821 1.00 32.25 91 ALA A N 1
ATOM 690 C CA . ALA A 1 91 ? 40.855 15.301 -61.517 1.00 32.25 91 ALA A CA 1
ATOM 691 C C . ALA A 1 91 ? 41.762 14.239 -60.866 1.00 32.25 91 ALA A C 1
ATOM 693 O O . ALA A 1 91 ? 41.508 13.715 -59.784 1.00 32.25 91 ALA A O 1
ATOM 694 N N . ASP A 1 92 ? 42.838 13.967 -61.595 1.00 30.42 92 ASP A N 1
ATOM 695 C CA . ASP A 1 92 ? 44.031 13.172 -61.319 1.00 30.42 92 ASP A CA 1
ATOM 696 C C . ASP A 1 92 ? 44.745 13.547 -60.005 1.00 30.42 92 ASP A C 1
ATOM 698 O O . ASP A 1 92 ? 45.098 14.705 -59.818 1.00 30.42 92 ASP A O 1
ATOM 702 N N . TYR A 1 93 ? 45.052 12.562 -59.149 1.00 33.09 93 TYR A N 1
ATOM 703 C CA . TYR A 1 93 ? 46.300 12.553 -58.368 1.00 33.09 93 TYR A CA 1
ATOM 704 C C . TYR A 1 93 ? 46.809 11.123 -58.137 1.00 33.09 93 TYR A C 1
ATOM 706 O O . TYR A 1 93 ? 46.481 10.408 -57.191 1.00 33.09 93 TYR A O 1
ATOM 714 N N . ARG A 1 94 ? 47.686 10.740 -59.058 1.00 28.84 94 ARG A N 1
ATOM 715 C CA . ARG A 1 94 ? 48.655 9.642 -59.037 1.00 28.84 94 ARG A CA 1
ATOM 716 C C . ARG A 1 94 ? 49.521 9.584 -57.760 1.00 28.84 94 ARG A C 1
ATOM 718 O O . ARG A 1 94 ? 50.395 10.426 -57.571 1.00 28.84 94 ARG A O 1
ATOM 725 N N . TYR A 1 95 ? 49.429 8.489 -56.996 1.00 30.17 95 TYR A N 1
ATOM 726 C CA . TYR A 1 95 ? 50.527 7.982 -56.153 1.00 30.17 95 TYR A CA 1
ATOM 727 C C . TYR A 1 95 ? 50.944 6.587 -56.642 1.00 30.17 95 TYR A C 1
ATOM 729 O O . TYR A 1 95 ? 50.155 5.645 -56.646 1.00 30.17 95 TYR A O 1
ATOM 737 N N . LYS A 1 96 ? 52.193 6.469 -57.107 1.00 33.62 96 LYS A N 1
ATOM 738 C CA . LYS A 1 96 ? 52.822 5.207 -57.514 1.00 33.62 96 LYS A CA 1
ATOM 739 C C . LYS A 1 96 ? 53.402 4.510 -56.284 1.00 33.62 96 LYS A C 1
ATOM 741 O O . LYS A 1 96 ? 54.277 5.067 -55.632 1.00 33.62 96 LYS A O 1
ATOM 746 N N . SER A 1 97 ? 53.039 3.250 -56.075 1.00 33.19 97 SER A N 1
ATOM 747 C CA . SER A 1 97 ? 53.931 2.267 -55.460 1.00 33.19 97 SER A CA 1
ATOM 748 C C . SER A 1 97 ? 53.759 0.941 -56.188 1.00 33.19 97 SER A C 1
ATOM 750 O O . SER A 1 97 ? 52.656 0.422 -56.342 1.00 33.19 97 SER A O 1
ATOM 752 N N . SER A 1 98 ? 54.869 0.463 -56.728 1.00 31.98 98 SER A N 1
ATOM 753 C CA . SER A 1 98 ? 54.996 -0.692 -57.601 1.00 31.98 98 SER A CA 1
ATOM 754 C C . SER A 1 98 ? 55.688 -1.822 -56.857 1.00 31.98 98 SER A C 1
ATOM 756 O O . SER A 1 98 ? 56.819 -1.643 -56.416 1.00 31.98 98 SER A O 1
ATOM 758 N N . THR A 1 99 ? 55.028 -2.972 -56.756 1.00 39.06 99 THR A N 1
ATOM 759 C CA . THR A 1 99 ? 55.566 -4.348 -56.634 1.00 39.06 99 THR A CA 1
ATOM 760 C C . THR A 1 99 ? 54.329 -5.236 -56.421 1.00 39.06 99 THR A C 1
ATOM 762 O O . THR A 1 99 ? 53.501 -4.916 -55.587 1.00 39.06 99 THR A O 1
ATOM 765 N N . GLY A 1 100 ? 54.005 -6.308 -57.138 1.00 30.89 100 GLY A N 1
ATOM 766 C CA . GLY A 1 100 ? 54.694 -7.136 -58.114 1.00 30.89 100 GLY A CA 1
ATOM 767 C C . GLY A 1 100 ? 54.243 -8.583 -57.861 1.00 30.89 100 GLY A C 1
ATOM 768 O O . GLY A 1 100 ? 54.680 -9.162 -56.877 1.00 30.89 100 GLY A O 1
ATOM 769 N N . SER A 1 101 ? 53.427 -9.161 -58.761 1.00 31.50 101 SER A N 1
ATOM 770 C CA . SER A 1 101 ? 53.049 -10.598 -58.833 1.00 31.50 101 SER A CA 1
ATOM 771 C C . SER A 1 101 ? 52.155 -11.116 -57.673 1.00 31.50 101 SER A C 1
ATOM 773 O O . SER A 1 101 ? 52.284 -10.665 -56.551 1.00 31.50 101 SER A O 1
ATOM 775 N N . LEU A 1 102 ? 51.164 -12.002 -57.809 1.00 42.72 102 LEU A N 1
ATOM 776 C CA . LEU A 1 102 ? 50.901 -13.106 -58.727 1.00 42.72 102 LEU A CA 1
ATOM 777 C C . LEU A 1 102 ? 49.387 -13.267 -58.951 1.00 42.72 102 LEU A C 1
ATOM 779 O O . LEU A 1 102 ? 48.564 -13.057 -58.065 1.00 42.72 102 LEU A O 1
ATOM 783 N N . ARG A 1 103 ? 49.052 -13.707 -60.162 1.00 36.88 103 ARG A N 1
ATOM 784 C CA . ARG A 1 103 ? 47.726 -14.144 -60.600 1.00 36.88 103 ARG A CA 1
ATOM 785 C C . ARG A 1 103 ? 47.277 -15.370 -59.801 1.00 36.88 103 ARG A C 1
ATOM 787 O O . ARG A 1 103 ? 47.978 -16.378 -59.830 1.00 36.88 103 ARG A O 1
ATOM 794 N N . HIS A 1 104 ? 46.078 -15.338 -59.221 1.00 37.59 104 HIS A N 1
ATOM 795 C CA . HIS A 1 104 ? 45.342 -16.559 -58.897 1.00 37.59 104 HIS A CA 1
ATOM 796 C C . HIS A 1 104 ? 44.072 -16.658 -59.741 1.00 37.59 104 HIS A C 1
ATOM 798 O O . HIS A 1 104 ? 43.292 -15.722 -59.888 1.00 37.59 104 HIS A O 1
ATOM 804 N N . ARG A 1 105 ? 43.986 -17.819 -60.381 1.00 37.59 105 ARG A N 1
ATOM 805 C CA . ARG A 1 105 ? 43.045 -18.276 -61.393 1.00 37.59 105 ARG A CA 1
ATOM 806 C C . ARG A 1 105 ? 41.642 -18.428 -60.797 1.00 37.59 105 ARG A C 1
ATOM 808 O O . ARG A 1 105 ? 41.491 -19.024 -59.736 1.00 37.59 105 ARG A O 1
ATOM 815 N N . ALA A 1 106 ? 40.654 -17.918 -61.530 1.00 39.59 106 ALA A N 1
ATOM 816 C CA . ALA A 1 106 ? 39.236 -18.170 -61.325 1.00 39.59 106 ALA A CA 1
ATOM 817 C C . ALA A 1 106 ? 38.956 -19.679 -61.265 1.00 39.59 106 ALA A C 1
ATOM 819 O O . ALA A 1 106 ? 39.383 -20.428 -62.147 1.00 39.59 106 ALA A O 1
ATOM 820 N N . ILE A 1 107 ? 38.246 -20.105 -60.224 1.00 45.41 107 ILE A N 1
ATOM 821 C CA . ILE A 1 107 ? 37.580 -21.403 -60.165 1.00 45.41 107 ILE A CA 1
ATOM 822 C C . ILE A 1 107 ? 36.094 -21.092 -60.026 1.00 45.41 107 ILE A C 1
ATOM 824 O O . ILE A 1 107 ? 35.628 -20.714 -58.952 1.00 45.41 107 ILE A O 1
ATOM 828 N N . ASP A 1 108 ? 35.379 -21.218 -61.143 1.00 44.34 108 ASP A N 1
ATOM 829 C CA . ASP A 1 108 ? 33.923 -21.309 -61.174 1.00 44.34 108 ASP A CA 1
ATOM 830 C C . ASP A 1 108 ? 33.486 -22.493 -60.308 1.00 44.34 108 ASP A C 1
ATOM 832 O O . ASP A 1 108 ? 33.878 -23.635 -60.548 1.00 44.34 108 ASP A O 1
ATOM 836 N N . SER A 1 109 ? 32.672 -22.221 -59.291 1.00 43.59 109 SER A N 1
ATOM 837 C CA . SER A 1 109 ? 31.962 -23.244 -58.521 1.00 43.59 109 SER A CA 1
ATOM 838 C C . SER A 1 109 ? 30.463 -22.945 -58.603 1.00 43.59 109 SER A C 1
ATOM 840 O O . SER A 1 109 ? 30.066 -21.813 -58.320 1.00 43.59 109 SER A O 1
ATOM 842 N N . PRO A 1 110 ? 29.618 -23.907 -59.016 1.00 46.59 110 PRO A N 1
ATOM 843 C CA . PRO A 1 110 ? 28.197 -23.664 -59.215 1.00 46.59 110 PRO A CA 1
ATOM 844 C C . PRO A 1 110 ? 27.481 -23.482 -57.871 1.00 46.59 110 PRO A C 1
ATOM 846 O O . PRO A 1 110 ? 27.667 -24.248 -56.927 1.00 46.59 110 PRO A O 1
ATOM 849 N N . SER A 1 111 ? 26.633 -22.460 -57.808 1.00 39.28 111 SER A N 1
ATOM 850 C CA . SER A 1 111 ? 25.752 -22.139 -56.685 1.00 39.28 111 SER A CA 1
ATOM 851 C C . SER A 1 111 ? 24.759 -23.269 -56.365 1.00 39.28 111 SER A C 1
ATOM 853 O O . SER A 1 111 ? 24.009 -23.661 -57.267 1.00 39.28 111 SER A O 1
ATOM 855 N N . PRO A 1 112 ? 24.607 -23.705 -55.103 1.00 47.50 112 PRO A N 1
ATOM 856 C CA . PRO A 1 112 ? 23.390 -24.365 -54.651 1.00 47.50 112 PRO A CA 1
ATOM 857 C C . PRO A 1 112 ? 22.362 -23.305 -54.219 1.00 47.50 112 PRO A C 1
ATOM 859 O O . PRO A 1 112 ? 22.652 -22.428 -53.406 1.00 47.50 112 PRO A O 1
ATOM 862 N N . ARG A 1 113 ? 21.156 -23.372 -54.791 1.00 43.00 113 ARG A N 1
ATOM 863 C CA . ARG A 1 113 ? 19.978 -22.578 -54.392 1.00 43.00 113 ARG A CA 1
ATOM 864 C C . ARG A 1 113 ? 19.396 -23.069 -53.049 1.00 43.00 113 ARG A C 1
ATOM 866 O O . ARG A 1 113 ? 19.703 -24.184 -52.636 1.00 43.00 113 ARG A O 1
ATOM 873 N N . PRO A 1 114 ? 18.588 -22.240 -52.361 1.00 52.28 114 PRO A N 1
ATOM 874 C CA . PRO A 1 114 ? 18.460 -22.260 -50.912 1.00 52.28 114 PRO A CA 1
ATOM 875 C C . PRO A 1 114 ? 17.316 -23.162 -50.446 1.00 52.28 114 PRO A C 1
ATOM 877 O O . PRO A 1 114 ? 16.180 -23.008 -50.882 1.00 52.28 114 PRO A O 1
ATOM 880 N N . THR A 1 115 ? 17.597 -24.047 -49.498 1.00 45.41 115 THR A N 1
ATOM 881 C CA . THR A 1 115 ? 16.583 -24.678 -48.642 1.00 45.41 115 THR A CA 1
ATOM 882 C C . THR A 1 115 ? 17.152 -24.755 -47.236 1.00 45.41 115 THR A C 1
ATOM 884 O O . THR A 1 115 ? 17.664 -25.780 -46.799 1.00 45.41 115 THR A O 1
ATOM 887 N N . GLY A 1 116 ? 17.135 -23.614 -46.565 1.00 42.56 116 GLY A N 1
ATOM 888 C CA . GLY A 1 116 ? 17.294 -23.518 -45.127 1.00 42.56 116 GLY A CA 1
ATOM 889 C C . GLY A 1 116 ? 16.203 -22.576 -44.670 1.00 42.56 116 GLY A C 1
ATOM 890 O O . GLY A 1 116 ? 16.236 -21.396 -45.015 1.00 42.56 116 GLY A O 1
ATOM 891 N N . GLU A 1 117 ? 15.196 -23.124 -44.001 1.00 43.50 117 GLU A N 1
ATOM 892 C CA . GLU A 1 117 ? 14.226 -22.357 -43.236 1.00 43.50 117 GLU A CA 1
ATOM 893 C C . GLU A 1 117 ? 15.014 -21.379 -42.363 1.00 43.50 117 GLU A C 1
ATOM 895 O O . GLU A 1 117 ? 15.756 -21.771 -41.464 1.00 43.50 117 GLU A O 1
ATOM 900 N N . LEU A 1 118 ? 14.934 -20.094 -42.706 1.00 45.72 118 LEU A N 1
ATOM 901 C CA . LEU A 1 118 ? 15.437 -19.030 -41.861 1.00 45.72 118 LEU A CA 1
ATOM 902 C C . LEU A 1 118 ? 14.539 -19.034 -40.627 1.00 45.72 118 LEU A C 1
ATOM 904 O O . LEU A 1 118 ? 13.477 -18.412 -40.632 1.00 45.72 118 LEU A O 1
ATOM 908 N N . GLU A 1 119 ? 14.955 -19.752 -39.583 1.00 50.78 119 GLU A N 1
ATOM 909 C CA . GLU A 1 119 ? 14.563 -19.420 -38.220 1.00 50.78 119 GLU A CA 1
ATOM 910 C C . GLU A 1 119 ? 14.813 -17.921 -38.062 1.00 50.78 119 GLU A C 1
ATOM 912 O O . GLU A 1 119 ? 15.957 -17.456 -38.022 1.00 50.78 119 GLU A O 1
ATOM 917 N N . GLY A 1 120 ? 13.726 -17.150 -38.092 1.00 48.78 120 GLY A N 1
ATOM 918 C CA . GLY A 1 120 ? 13.773 -15.706 -37.990 1.00 48.78 120 GLY A CA 1
ATOM 919 C C . GLY A 1 120 ? 14.408 -15.340 -36.661 1.00 48.78 120 GLY A C 1
ATOM 920 O O . GLY A 1 120 ? 13.743 -15.365 -35.629 1.00 48.78 120 GLY A O 1
ATOM 921 N N . HIS A 1 121 ? 15.698 -15.004 -36.680 1.00 47.19 121 HIS A N 1
ATOM 922 C CA . HIS A 1 121 ? 16.338 -14.370 -35.542 1.00 47.19 121 HIS A CA 1
ATOM 923 C C . HIS A 1 121 ? 15.522 -13.117 -35.218 1.00 47.19 121 HIS A C 1
ATOM 925 O O . HIS A 1 121 ? 15.351 -12.274 -36.109 1.00 47.19 121 HIS A O 1
ATOM 931 N N . PRO A 1 122 ? 14.988 -12.983 -33.990 1.00 52.41 122 PRO A N 1
ATOM 932 C CA . PRO A 1 122 ? 14.247 -11.795 -33.618 1.00 52.41 122 PRO A CA 1
ATOM 933 C C . PRO A 1 122 ? 15.149 -10.593 -33.882 1.00 52.41 122 PRO A C 1
ATOM 935 O O . PRO A 1 122 ? 16.264 -10.499 -33.364 1.00 52.41 122 PRO A O 1
ATOM 938 N N . THR A 1 123 ? 14.693 -9.692 -34.755 1.00 59.38 123 THR A N 1
ATOM 939 C CA . THR A 1 123 ? 15.414 -8.454 -35.053 1.00 59.38 123 THR A CA 1
ATOM 940 C C . THR A 1 123 ? 15.711 -7.751 -33.729 1.00 59.38 123 THR A C 1
ATOM 942 O O . THR A 1 123 ? 14.859 -7.736 -32.840 1.00 59.38 123 THR A O 1
ATOM 945 N N . ARG A 1 124 ? 16.908 -7.177 -33.558 1.00 57.28 124 ARG A N 1
ATOM 946 C CA . ARG A 1 124 ? 17.342 -6.526 -32.301 1.00 57.28 124 ARG A CA 1
ATOM 947 C C . ARG A 1 124 ? 16.254 -5.624 -31.685 1.00 57.28 124 ARG A C 1
ATOM 949 O O . ARG A 1 124 ? 16.025 -5.678 -30.479 1.00 57.28 124 ARG A O 1
ATOM 956 N N . LYS A 1 125 ? 15.507 -4.917 -32.540 1.00 53.78 125 LYS A N 1
ATOM 957 C CA . LYS A 1 125 ? 14.354 -4.066 -32.201 1.00 53.78 125 LYS A CA 1
ATOM 958 C C . LYS A 1 125 ? 13.216 -4.831 -31.490 1.00 53.78 125 LYS A C 1
ATOM 960 O O . LYS A 1 125 ? 12.715 -4.375 -30.470 1.00 53.78 125 LYS A O 1
ATOM 965 N N . SER A 1 126 ? 12.856 -6.032 -31.956 1.00 53.38 126 SER A N 1
ATOM 966 C CA . SER A 1 126 ? 11.837 -6.895 -31.325 1.00 53.38 126 SER A CA 1
ATOM 967 C C . SER A 1 126 ? 12.233 -7.387 -29.925 1.00 53.38 126 SER A C 1
ATOM 969 O O . SER A 1 126 ? 11.388 -7.466 -29.033 1.00 53.38 126 SER A O 1
ATOM 971 N N . SER A 1 127 ? 13.527 -7.636 -29.694 1.00 59.00 127 SER A N 1
ATOM 972 C CA . SER A 1 127 ? 14.042 -8.031 -28.376 1.00 59.00 127 SER A CA 1
ATOM 973 C C . SER A 1 127 ? 14.025 -6.876 -27.364 1.00 59.00 127 SER A C 1
ATOM 975 O O . SER A 1 127 ? 13.688 -7.075 -26.194 1.00 59.00 127 SER A O 1
ATOM 977 N N . GLU A 1 128 ? 14.315 -5.654 -27.826 1.00 62.28 128 GLU A N 1
ATOM 978 C CA . GLU A 1 128 ? 14.298 -4.433 -27.012 1.00 62.28 128 GLU A CA 1
ATOM 979 C C . GLU A 1 128 ? 12.860 -4.060 -26.608 1.00 62.28 128 GLU A C 1
ATOM 981 O O . GLU A 1 128 ? 12.608 -3.782 -25.433 1.00 62.28 128 GLU A O 1
ATOM 986 N N . MET A 1 129 ? 11.892 -4.169 -27.528 1.00 57.53 129 MET A N 1
ATOM 987 C CA . MET A 1 129 ? 10.466 -3.944 -27.237 1.00 57.53 129 MET A CA 1
ATOM 988 C C . MET A 1 129 ? 9.921 -4.907 -26.172 1.00 57.53 129 MET A C 1
ATOM 990 O O . MET A 1 129 ? 9.209 -4.490 -25.258 1.00 57.53 129 MET A O 1
ATOM 994 N N . MET A 1 130 ? 10.290 -6.192 -26.226 1.00 61.84 130 MET A N 1
ATOM 995 C CA . MET A 1 130 ? 9.877 -7.172 -25.209 1.00 61.84 130 MET A CA 1
ATOM 996 C C . MET A 1 130 ? 10.458 -6.863 -23.822 1.00 61.84 130 MET A C 1
ATOM 998 O O . MET A 1 130 ? 9.842 -7.178 -22.804 1.00 61.84 130 MET A O 1
ATOM 1002 N N . SER A 1 131 ? 11.627 -6.220 -23.755 1.00 75.31 131 SER A N 1
ATOM 1003 C CA . SER A 1 131 ? 12.211 -5.752 -22.494 1.00 75.31 131 SER A CA 1
ATOM 1004 C C . SER A 1 131 ? 11.393 -4.613 -21.878 1.00 75.31 131 SER A C 1
ATOM 1006 O O . SER A 1 131 ? 11.012 -4.695 -20.711 1.00 75.31 131 SER A O 1
ATOM 1008 N N . TRP A 1 132 ? 11.025 -3.608 -22.677 1.00 77.25 132 TRP A N 1
ATOM 1009 C CA . TRP A 1 132 ? 10.222 -2.469 -22.219 1.00 77.25 132 TRP A CA 1
ATOM 1010 C C . TRP A 1 132 ? 8.808 -2.850 -21.796 1.00 77.25 132 TRP A C 1
ATOM 1012 O O . TRP A 1 132 ? 8.333 -2.366 -20.772 1.00 77.25 132 TRP A O 1
ATOM 1022 N N . ARG A 1 133 ? 8.160 -3.770 -22.523 1.00 73.25 133 ARG A N 1
ATOM 1023 C CA . ARG A 1 133 ? 6.844 -4.309 -22.142 1.00 73.25 133 ARG A CA 1
ATOM 1024 C C . ARG A 1 133 ? 6.885 -4.940 -20.750 1.00 73.25 133 ARG A C 1
ATOM 1026 O O . ARG A 1 133 ? 6.045 -4.638 -19.910 1.00 73.25 133 ARG A O 1
ATOM 1033 N N . ARG A 1 134 ? 7.902 -5.763 -20.472 1.00 78.56 134 ARG A N 1
ATOM 1034 C CA . ARG A 1 134 ? 8.085 -6.393 -19.152 1.00 78.56 134 ARG A CA 1
ATOM 1035 C C . ARG A 1 134 ? 8.341 -5.370 -18.050 1.00 78.56 134 ARG A C 1
ATOM 1037 O O . ARG A 1 134 ? 7.778 -5.496 -16.970 1.00 78.56 134 ARG A O 1
ATOM 1044 N N . ILE A 1 135 ? 9.151 -4.354 -18.333 1.00 83.06 135 ILE A N 1
ATOM 1045 C CA . ILE A 1 135 ? 9.442 -3.265 -17.397 1.00 83.06 135 ILE A CA 1
ATOM 1046 C C . ILE A 1 135 ? 8.175 -2.460 -17.076 1.00 83.06 135 ILE A C 1
ATOM 1048 O O . ILE A 1 135 ? 7.902 -2.191 -15.911 1.00 83.06 135 ILE A O 1
ATOM 1052 N N . LEU A 1 136 ? 7.369 -2.119 -18.084 1.00 82.25 136 LEU A N 1
ATOM 1053 C CA . LEU A 1 136 ? 6.115 -1.388 -17.898 1.00 82.25 136 LEU A CA 1
ATOM 1054 C C . LEU A 1 136 ? 5.121 -2.191 -17.045 1.00 82.25 136 LEU A C 1
ATOM 1056 O O . LEU A 1 136 ? 4.561 -1.660 -16.088 1.00 82.25 136 LEU A O 1
ATOM 1060 N N . LEU A 1 137 ? 4.932 -3.476 -17.366 1.00 79.62 137 LEU A N 1
ATOM 1061 C CA . LEU A 1 137 ? 4.056 -4.369 -16.605 1.00 79.62 137 LEU A CA 1
ATOM 1062 C C . LEU A 1 137 ? 4.528 -4.523 -15.156 1.00 79.62 137 LEU A C 1
ATOM 1064 O O . LEU A 1 137 ? 3.702 -4.504 -14.249 1.00 79.62 137 LEU A O 1
ATOM 1068 N N . LEU A 1 138 ? 5.844 -4.600 -14.928 1.00 82.12 138 LEU A N 1
ATOM 1069 C CA . LEU A 1 138 ? 6.438 -4.617 -13.592 1.00 82.12 138 LEU A CA 1
ATOM 1070 C C . LEU A 1 138 ? 6.125 -3.328 -12.815 1.00 82.12 138 LEU A C 1
ATOM 1072 O O . LEU A 1 138 ? 5.669 -3.398 -11.675 1.00 82.12 138 LEU A O 1
ATOM 1076 N N . CYS A 1 139 ? 6.314 -2.157 -13.434 1.00 81.69 139 CYS A N 1
ATOM 1077 C CA . CYS A 1 139 ? 6.005 -0.868 -12.812 1.00 81.69 139 CYS A CA 1
ATOM 1078 C C . CYS A 1 139 ? 4.518 -0.752 -12.448 1.00 81.69 139 CYS A C 1
ATOM 1080 O O . CYS A 1 139 ? 4.189 -0.333 -11.338 1.00 81.69 139 CYS A O 1
ATOM 1082 N N . ILE A 1 140 ? 3.615 -1.142 -13.354 1.00 84.06 140 ILE A N 1
ATOM 1083 C CA . ILE A 1 140 ? 2.166 -1.115 -13.103 1.00 84.06 140 ILE A CA 1
ATOM 1084 C C . ILE A 1 140 ? 1.803 -2.093 -11.984 1.00 84.06 140 ILE A C 1
ATOM 1086 O O . ILE A 1 140 ? 1.102 -1.706 -11.051 1.00 84.06 140 ILE A O 1
ATOM 1090 N N . ALA A 1 141 ? 2.311 -3.327 -12.033 1.00 82.44 141 ALA A N 1
ATOM 1091 C CA . ALA A 1 141 ? 2.033 -4.344 -11.023 1.00 82.44 141 ALA A CA 1
ATOM 1092 C C . ALA A 1 141 ? 2.430 -3.878 -9.618 1.00 82.44 141 ALA A C 1
ATOM 1094 O O . ALA A 1 141 ? 1.629 -3.981 -8.689 1.00 82.44 141 ALA A O 1
ATOM 1095 N N . ILE A 1 142 ? 3.623 -3.301 -9.472 1.00 84.00 142 ILE A N 1
ATOM 1096 C CA . ILE A 1 142 ? 4.122 -2.811 -8.180 1.00 84.00 142 ILE A CA 1
ATOM 1097 C C . ILE A 1 142 ? 3.359 -1.567 -7.728 1.00 84.00 142 ILE A C 1
ATOM 1099 O O . ILE A 1 142 ? 2.980 -1.465 -6.566 1.00 84.00 142 ILE A O 1
ATOM 1103 N N . THR A 1 143 ? 3.032 -0.654 -8.646 1.00 84.25 143 THR A N 1
ATOM 1104 C CA . THR A 1 143 ? 2.206 0.521 -8.321 1.00 84.25 143 THR A CA 1
ATOM 1105 C C . THR A 1 143 ? 0.853 0.110 -7.747 1.00 84.25 143 THR A C 1
ATOM 1107 O O . THR A 1 143 ? 0.416 0.652 -6.736 1.00 84.25 143 THR A O 1
ATOM 1110 N N . VAL A 1 144 ? 0.201 -0.868 -8.373 1.00 84.00 144 VAL A N 1
ATOM 1111 C CA . VAL A 1 144 ? -1.093 -1.396 -7.934 1.00 84.00 144 VAL A CA 1
ATOM 1112 C C . VAL A 1 144 ? -0.991 -2.063 -6.559 1.00 84.00 144 VAL A C 1
ATOM 1114 O O . VAL A 1 144 ? -1.865 -1.855 -5.718 1.00 84.00 144 VAL A O 1
ATOM 1117 N N . HIS A 1 145 ? 0.094 -2.792 -6.292 1.00 82.56 145 HIS A N 1
ATOM 1118 C CA . HIS A 1 145 ? 0.344 -3.424 -4.993 1.00 82.56 145 H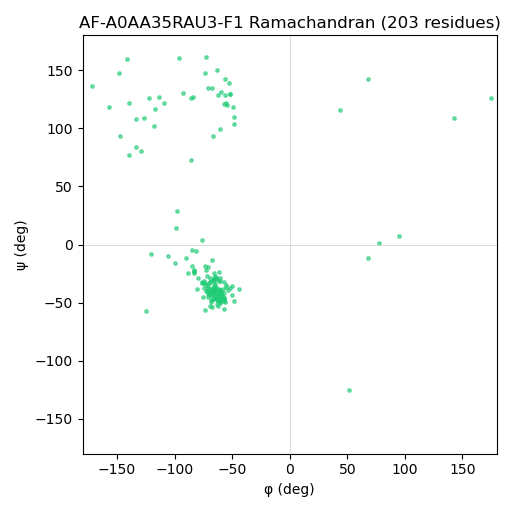IS A CA 1
ATOM 1119 C C . HIS A 1 145 ? 0.655 -2.417 -3.871 1.00 82.56 145 HIS A C 1
ATOM 1121 O O . HIS A 1 145 ? 0.277 -2.656 -2.725 1.00 82.56 145 HIS A O 1
ATOM 1127 N N . ASN A 1 146 ? 1.240 -1.259 -4.194 1.00 86.88 146 ASN A N 1
ATOM 1128 C CA . ASN A 1 146 ? 1.539 -0.200 -3.221 1.00 86.88 146 ASN A CA 1
ATOM 1129 C C . ASN A 1 146 ? 0.287 0.566 -2.746 1.00 86.88 146 ASN A C 1
ATOM 1131 O O . ASN A 1 146 ? 0.316 1.228 -1.705 1.00 86.88 146 ASN A O 1
ATOM 1135 N N . ILE A 1 147 ? -0.832 0.488 -3.481 1.00 88.25 147 ILE A N 1
ATOM 1136 C CA . ILE A 1 147 ? -2.091 1.160 -3.114 1.00 88.25 147 ILE A CA 1
ATOM 1137 C C . ILE A 1 147 ? -2.639 0.638 -1.768 1.00 88.25 147 ILE A C 1
ATOM 1139 O O . ILE A 1 147 ? -2.887 1.463 -0.883 1.00 88.25 147 ILE A O 1
ATOM 1143 N N . PRO A 1 148 ? -2.812 -0.686 -1.556 1.00 88.19 148 PRO A N 1
ATOM 1144 C CA . PRO A 1 148 ? -3.188 -1.249 -0.258 1.00 88.19 148 PRO A CA 1
ATOM 1145 C C . PRO A 1 148 ? -2.305 -0.799 0.910 1.00 88.19 148 PRO A C 1
ATOM 1147 O O . PRO A 1 148 ? -2.811 -0.567 2.008 1.00 88.19 148 PRO A O 1
ATOM 1150 N N . GLU A 1 149 ? -1.000 -0.648 0.691 1.00 89.81 149 GLU A N 1
ATOM 1151 C CA . GLU A 1 149 ? -0.061 -0.228 1.733 1.00 89.81 149 GLU A CA 1
ATOM 1152 C C . GLU A 1 149 ? -0.252 1.241 2.112 1.00 89.81 149 GLU A C 1
ATOM 1154 O O . GLU A 1 149 ? -0.336 1.580 3.294 1.00 89.81 149 GLU A O 1
ATOM 1159 N N . GLY A 1 150 ? -0.400 2.114 1.111 1.00 91.19 150 GLY A N 1
ATOM 1160 C CA . GLY A 1 150 ? -0.730 3.521 1.326 1.00 91.19 150 GLY A CA 1
ATOM 1161 C C . GLY A 1 150 ? -2.079 3.692 2.030 1.00 91.19 150 GLY A C 1
ATOM 1162 O O . GLY A 1 150 ? -2.200 4.490 2.963 1.00 91.19 150 GLY A O 1
ATOM 1163 N N . LEU A 1 151 ? -3.078 2.888 1.648 1.00 92.25 151 LEU A N 1
ATOM 1164 C CA . LEU A 1 151 ? -4.387 2.854 2.300 1.00 92.25 151 LEU A CA 1
ATOM 1165 C C . LEU A 1 151 ? -4.267 2.422 3.768 1.00 92.25 151 LEU A C 1
ATOM 1167 O O . LEU A 1 151 ? -4.853 3.059 4.641 1.00 92.25 151 LEU A O 1
ATOM 1171 N N . ALA A 1 152 ? -3.488 1.376 4.052 1.00 90.69 152 ALA A N 1
ATOM 1172 C CA . ALA A 1 152 ? -3.225 0.901 5.407 1.00 90.69 152 ALA A CA 1
ATOM 1173 C C . ALA A 1 152 ? -2.618 1.996 6.295 1.00 90.69 152 ALA A C 1
ATOM 1175 O O . ALA A 1 152 ? -3.108 2.230 7.402 1.00 90.69 152 ALA A O 1
ATOM 1176 N N . VAL A 1 153 ? -1.596 2.707 5.805 1.00 92.88 153 VAL A N 1
ATOM 1177 C CA . VAL A 1 153 ? -1.005 3.843 6.528 1.00 92.88 153 VAL A CA 1
ATOM 1178 C C . VAL A 1 153 ? -2.056 4.931 6.770 1.00 92.88 153 VAL A C 1
ATOM 1180 O O . VAL A 1 153 ? -2.222 5.380 7.905 1.00 92.88 153 VAL A O 1
ATOM 1183 N N . GLY A 1 154 ? -2.813 5.315 5.738 1.00 93.38 154 GLY A N 1
ATOM 1184 C CA . GLY A 1 154 ? -3.856 6.339 5.837 1.00 93.38 154 GLY A CA 1
ATOM 1185 C C . GLY A 1 154 ? -4.955 5.999 6.849 1.00 93.38 154 GLY A C 1
ATOM 1186 O O . GLY A 1 154 ? -5.311 6.836 7.678 1.00 93.38 154 GLY A O 1
ATOM 1187 N N . VAL A 1 155 ? -5.452 4.759 6.841 1.00 91.31 155 VAL A N 1
ATOM 1188 C CA . VAL A 1 155 ? -6.452 4.270 7.807 1.00 91.31 155 VAL A CA 1
ATOM 1189 C C . VAL A 1 155 ? -5.880 4.241 9.223 1.00 91.31 155 VAL A C 1
ATOM 1191 O O . VAL A 1 155 ? -6.562 4.662 10.158 1.00 91.31 155 VAL A O 1
ATOM 1194 N N . GLY A 1 156 ? -4.623 3.815 9.389 1.00 90.69 156 GLY A N 1
ATOM 1195 C CA . GLY A 1 156 ? -3.934 3.830 10.679 1.00 90.69 156 GLY A CA 1
ATOM 1196 C C . GLY A 1 156 ? -3.883 5.230 11.298 1.00 90.69 156 GLY A C 1
ATOM 1197 O O . GLY A 1 156 ? -4.232 5.399 12.465 1.00 90.69 156 GLY A O 1
ATOM 1198 N N . PHE A 1 157 ? -3.530 6.250 10.507 1.00 93.94 157 PHE A N 1
ATOM 1199 C CA . PHE A 1 157 ? -3.552 7.647 10.957 1.00 93.94 157 PHE A CA 1
ATOM 1200 C C . PHE A 1 157 ? -4.974 8.186 11.176 1.00 93.94 157 PHE A C 1
ATOM 1202 O O . PHE A 1 157 ? -5.217 8.897 12.151 1.00 93.94 157 PHE A O 1
ATOM 1209 N N . GLY A 1 158 ? -5.932 7.831 10.317 1.00 91.81 158 GLY A N 1
ATOM 1210 C CA . GLY A 1 158 ? -7.330 8.256 10.451 1.00 91.81 158 GLY A CA 1
ATOM 1211 C C . GLY A 1 158 ? -8.038 7.690 11.689 1.00 91.81 158 GLY A C 1
ATOM 1212 O O . GLY A 1 158 ? -8.989 8.290 12.192 1.00 91.81 158 GLY A O 1
ATOM 1213 N N . ALA A 1 159 ? -7.564 6.557 12.207 1.00 89.44 159 ALA A N 1
ATOM 1214 C CA . ALA A 1 159 ? -8.098 5.917 13.404 1.00 89.44 159 ALA A CA 1
ATOM 1215 C C . ALA A 1 159 ? -7.522 6.473 14.721 1.00 89.44 159 ALA 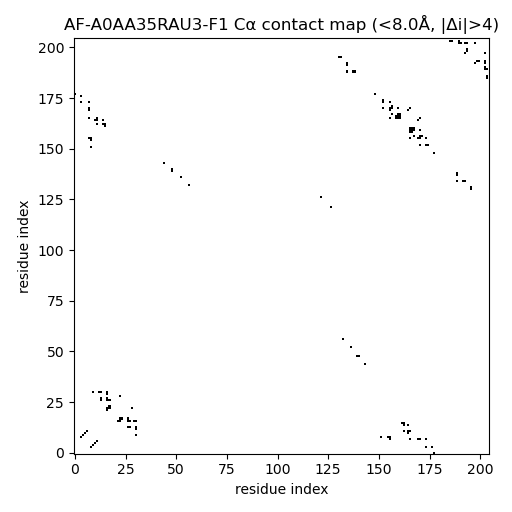A C 1
ATOM 1217 O O . ALA A 1 159 ? -7.979 6.063 15.792 1.00 89.44 159 ALA A O 1
ATOM 1218 N N . ILE A 1 160 ? -6.545 7.390 14.679 1.00 92.31 160 ILE A N 1
ATOM 1219 C CA . ILE A 1 160 ? -5.860 7.875 15.885 1.00 92.31 160 ILE A CA 1
ATOM 1220 C C . ILE A 1 160 ? -6.860 8.446 16.898 1.00 92.31 160 ILE A C 1
ATOM 1222 O O . ILE A 1 160 ? -7.697 9.291 16.580 1.00 92.31 160 ILE A O 1
ATOM 1226 N N . GLY A 1 161 ? -6.767 7.972 18.143 1.00 87.00 161 GLY A N 1
ATOM 1227 C CA . GLY A 1 161 ? -7.616 8.420 19.250 1.00 87.00 161 GLY A CA 1
ATOM 1228 C C . GLY A 1 161 ? -9.032 7.837 19.243 1.00 87.00 161 GLY A C 1
ATOM 1229 O O . GLY A 1 161 ? -9.820 8.145 20.135 1.00 87.00 161 GLY A O 1
ATOM 1230 N N . LYS A 1 162 ? -9.370 6.973 18.276 1.00 87.00 162 LYS A N 1
ATOM 1231 C CA . LYS A 1 162 ? -10.654 6.256 18.248 1.00 87.00 162 LYS A CA 1
ATOM 1232 C C . LYS A 1 162 ? -10.638 4.998 19.129 1.00 87.00 162 LYS A C 1
ATOM 1234 O O . LYS A 1 162 ? -11.693 4.582 19.605 1.00 87.00 162 LYS A O 1
ATOM 1239 N N . THR A 1 163 ? -9.461 4.423 19.389 1.00 84.44 163 THR A N 1
ATOM 1240 C CA . THR A 1 163 ? -9.230 3.344 20.371 1.00 84.44 163 THR A CA 1
ATOM 1241 C C . THR A 1 163 ? -7.901 3.533 21.109 1.00 84.44 163 THR A C 1
ATOM 1243 O O . THR A 1 163 ? -7.016 4.214 20.591 1.00 84.44 163 THR A O 1
ATOM 1246 N N . PRO A 1 164 ? -7.719 2.913 22.292 1.00 83.12 164 PRO A N 1
ATOM 1247 C CA . PRO A 1 164 ? -6.432 2.854 22.986 1.00 83.12 164 PRO A CA 1
ATOM 1248 C C . PRO A 1 164 ? -5.308 2.234 22.155 1.00 83.12 164 PRO A C 1
ATOM 1250 O O . PRO A 1 164 ? -4.161 2.628 22.324 1.00 83.12 164 PRO A O 1
ATOM 1253 N N . SER A 1 165 ? -5.611 1.277 21.271 1.00 81.12 165 SER A N 1
ATOM 1254 C CA . SER A 1 165 ? -4.606 0.667 20.390 1.00 81.12 165 SER A CA 1
ATOM 1255 C C . SER A 1 165 ? -4.315 1.481 19.122 1.00 81.12 165 SER A C 1
ATOM 1257 O O . SER A 1 165 ? -3.232 1.348 18.549 1.00 81.12 165 SER A O 1
ATOM 1259 N N . ALA A 1 166 ? -5.233 2.349 18.681 1.00 87.12 166 ALA A N 1
ATOM 1260 C CA . ALA A 1 166 ? -5.020 3.263 17.558 1.00 87.12 166 ALA A CA 1
ATOM 1261 C C . ALA A 1 166 ? -4.332 4.554 18.032 1.00 87.12 166 ALA A C 1
ATOM 1263 O O . ALA A 1 166 ? -4.940 5.621 18.141 1.00 87.12 166 ALA A O 1
ATOM 1264 N N . THR A 1 167 ? -3.045 4.446 18.356 1.00 90.12 167 THR A N 1
ATOM 1265 C CA . THR A 1 167 ? -2.221 5.579 18.793 1.00 90.12 167 THR A CA 1
ATOM 1266 C C . THR A 1 167 ? -1.418 6.175 17.642 1.00 90.12 167 THR A C 1
ATOM 1268 O O . THR A 1 167 ? -1.146 5.515 16.636 1.00 90.12 167 THR A O 1
ATOM 1271 N N . LEU A 1 168 ? -0.964 7.419 17.824 1.00 93.12 168 LEU A N 1
ATOM 1272 C CA . LEU A 1 168 ? 0.012 8.042 16.927 1.00 93.12 168 LEU A CA 1
ATOM 1273 C C . LEU A 1 168 ? 1.284 7.191 16.801 1.00 93.12 168 LEU A C 1
ATOM 1275 O O . LEU A 1 168 ? 1.862 7.096 15.723 1.00 93.12 168 LEU A O 1
ATOM 1279 N N . GLU A 1 169 ? 1.706 6.548 17.889 1.00 92.38 169 GLU A N 1
ATOM 1280 C CA . GLU A 1 169 ? 2.877 5.672 17.891 1.00 92.38 169 GLU A CA 1
ATOM 1281 C C . GLU A 1 169 ? 2.654 4.423 17.039 1.00 92.38 169 GLU A C 1
ATOM 1283 O O . GLU A 1 169 ? 3.531 4.065 16.258 1.00 92.38 169 GLU A O 1
ATOM 1288 N N . SER A 1 170 ? 1.475 3.801 17.136 1.00 88.44 170 SER A N 1
ATOM 1289 C CA . SER A 1 170 ? 1.098 2.642 16.320 1.00 88.44 170 SER A CA 1
ATOM 1290 C C . SER A 1 170 ? 1.070 2.996 14.829 1.00 88.44 170 SER A C 1
ATOM 1292 O O . SER A 1 170 ? 1.712 2.322 14.022 1.00 88.44 170 SER A O 1
ATOM 1294 N N . ALA A 1 171 ? 0.424 4.111 14.467 1.00 92.06 171 ALA A N 1
ATOM 1295 C CA . ALA A 1 171 ? 0.361 4.592 13.086 1.00 92.06 171 ALA A CA 1
ATOM 1296 C C . ALA A 1 171 ? 1.746 4.974 12.529 1.00 92.06 171 ALA A C 1
ATOM 1298 O O . ALA A 1 171 ? 2.092 4.606 11.406 1.00 92.06 171 ALA A O 1
ATOM 1299 N N . ARG A 1 172 ? 2.581 5.650 13.330 1.00 95.00 172 ARG A N 1
ATOM 1300 C CA . ARG A 1 172 ? 3.970 5.977 12.975 1.00 95.00 172 ARG A CA 1
ATOM 1301 C C . ARG A 1 172 ? 4.805 4.717 12.757 1.00 95.00 172 ARG A C 1
ATOM 1303 O O . ARG A 1 172 ? 5.531 4.636 11.771 1.00 95.00 172 ARG A O 1
ATOM 1310 N N . ASN A 1 173 ? 4.717 3.746 13.662 1.00 92.38 173 ASN A N 1
ATOM 1311 C CA . ASN A 1 173 ? 5.484 2.506 13.563 1.00 92.38 173 ASN A CA 1
ATOM 1312 C C . ASN A 1 173 ? 5.058 1.689 12.334 1.00 92.38 173 ASN A C 1
ATOM 1314 O O . ASN A 1 173 ? 5.919 1.137 11.653 1.00 92.38 173 ASN A O 1
ATOM 1318 N N . LEU A 1 174 ? 3.760 1.672 12.008 1.00 91.56 174 LEU A N 1
ATOM 1319 C CA . LEU A 1 174 ? 3.246 1.091 10.767 1.00 91.56 174 LEU A CA 1
ATOM 1320 C C . LEU A 1 174 ? 3.840 1.792 9.537 1.00 91.56 174 LEU A C 1
ATOM 1322 O O . LEU A 1 174 ? 4.387 1.125 8.665 1.00 91.56 174 LEU A O 1
ATOM 1326 N N . ALA A 1 175 ? 3.787 3.125 9.488 1.00 94.19 175 ALA A N 1
ATOM 1327 C CA . ALA A 1 175 ? 4.303 3.903 8.364 1.00 94.19 175 ALA A CA 1
ATOM 1328 C C . ALA A 1 175 ? 5.808 3.701 8.144 1.00 94.19 175 ALA A C 1
ATOM 1330 O O . ALA A 1 175 ? 6.247 3.533 7.011 1.00 94.19 175 ALA A O 1
ATOM 1331 N N . ILE A 1 176 ? 6.594 3.667 9.223 1.00 94.25 176 ILE A N 1
ATOM 1332 C CA . ILE A 1 176 ? 8.032 3.382 9.154 1.00 94.25 176 ILE A CA 1
ATOM 1333 C C . ILE A 1 176 ? 8.267 1.943 8.688 1.00 94.25 176 ILE A C 1
ATOM 1335 O O . ILE A 1 176 ? 9.095 1.711 7.812 1.00 94.25 176 ILE A O 1
ATOM 1339 N N . GLY A 1 177 ? 7.536 0.974 9.247 1.00 91.62 177 GLY A N 1
ATOM 1340 C CA . GLY A 1 177 ? 7.682 -0.437 8.893 1.00 91.62 177 GLY A CA 1
ATOM 1341 C C . GLY A 1 177 ? 7.385 -0.717 7.420 1.00 91.62 177 GLY A C 1
ATOM 1342 O O . GLY A 1 177 ? 8.106 -1.499 6.802 1.00 91.62 177 GLY A O 1
ATOM 1343 N N . ILE A 1 178 ? 6.365 -0.055 6.867 1.00 92.31 178 ILE A N 1
ATOM 1344 C CA . ILE A 1 178 ? 6.032 -0.092 5.439 1.00 92.31 178 ILE A CA 1
ATOM 1345 C C . ILE A 1 178 ? 7.110 0.644 4.641 1.00 92.31 178 ILE A C 1
ATOM 1347 O O . ILE A 1 178 ? 7.753 0.044 3.794 1.00 92.31 178 ILE A O 1
ATOM 1351 N N . GLY A 1 179 ? 7.433 1.893 4.986 1.00 90.62 179 GLY A N 1
ATOM 1352 C CA . GLY A 1 179 ? 8.440 2.677 4.261 1.00 90.62 179 GLY A CA 1
ATOM 1353 C C . GLY A 1 179 ? 9.812 1.996 4.145 1.00 90.62 179 GLY A C 1
ATOM 1354 O O . GLY A 1 179 ? 10.469 2.112 3.113 1.00 90.62 179 GLY A O 1
ATOM 1355 N N . ILE A 1 180 ? 10.232 1.239 5.165 1.00 92.62 180 ILE A N 1
ATOM 1356 C CA . ILE A 1 180 ? 11.470 0.446 5.121 1.00 92.62 180 ILE A CA 1
ATOM 1357 C C . ILE A 1 180 ? 11.370 -0.720 4.127 1.00 92.62 180 ILE A C 1
ATOM 1359 O O . ILE A 1 180 ? 12.359 -1.014 3.462 1.00 92.62 180 ILE A O 1
ATOM 1363 N N . GLN A 1 181 ? 10.216 -1.385 4.018 1.00 90.81 181 GLN A N 1
ATOM 1364 C CA . GLN A 1 181 ? 9.992 -2.489 3.070 1.00 90.81 181 GLN A CA 1
ATOM 1365 C C . GLN A 1 181 ? 9.914 -1.985 1.621 1.00 90.81 181 GLN A C 1
ATOM 1367 O O . GLN A 1 181 ? 10.476 -2.611 0.723 1.00 90.81 181 GLN A O 1
ATOM 1372 N N . ASN A 1 182 ? 9.346 -0.797 1.411 1.00 89.50 182 ASN A N 1
ATOM 1373 C CA . ASN A 1 182 ? 9.171 -0.222 0.076 1.00 89.50 182 ASN A CA 1
ATOM 1374 C C . ASN A 1 182 ? 10.502 0.219 -0.552 1.00 89.50 182 ASN A C 1
ATOM 1376 O O . ASN A 1 182 ? 10.599 0.358 -1.770 1.00 89.50 182 ASN A O 1
ATOM 1380 N N . PHE A 1 183 ? 11.553 0.419 0.252 1.00 88.19 183 PHE A N 1
ATOM 1381 C CA . PHE A 1 183 ? 12.876 0.783 -0.256 1.00 88.19 183 PHE A CA 1
ATOM 1382 C C . PHE A 1 183 ? 13.534 -0.356 -1.072 1.00 88.19 183 PHE A C 1
ATOM 1384 O O . PHE A 1 183 ? 13.879 -0.121 -2.234 1.00 88.19 183 PHE A O 1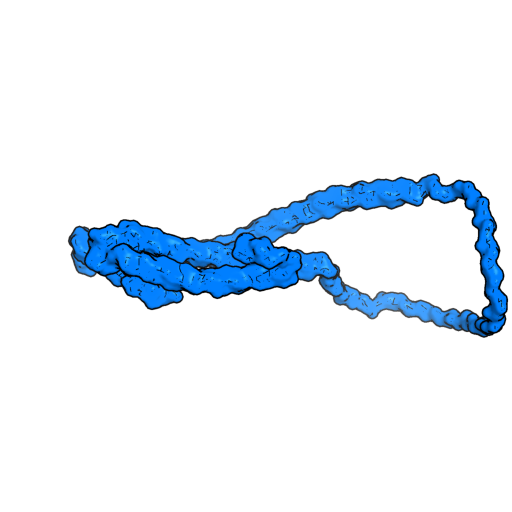
ATOM 1391 N N . PRO A 1 184 ? 13.667 -1.596 -0.552 1.00 88.00 184 PRO A N 1
ATOM 1392 C CA . PRO A 1 184 ? 14.052 -2.760 -1.353 1.00 88.00 184 PRO A CA 1
ATOM 1393 C C . PRO A 1 184 ? 13.185 -2.989 -2.599 1.00 88.00 184 PRO A C 1
ATOM 1395 O O . PRO A 1 184 ? 13.720 -3.332 -3.653 1.00 88.00 184 PRO A O 1
ATOM 1398 N N . GLU A 1 185 ? 11.870 -2.783 -2.503 1.00 85.62 185 GLU A N 1
ATOM 1399 C CA . GLU A 1 185 ? 10.943 -2.993 -3.623 1.00 85.62 185 GLU A CA 1
ATOM 1400 C C . GLU A 1 185 ? 11.135 -1.956 -4.736 1.00 85.62 185 GLU A C 1
ATOM 1402 O O . GLU A 1 185 ? 11.239 -2.316 -5.909 1.00 85.62 185 GLU A O 1
ATOM 1407 N N . GLY A 1 186 ? 11.299 -0.677 -4.384 1.00 86.56 186 GLY A N 1
ATOM 1408 C CA . GLY A 1 186 ? 11.630 0.380 -5.344 1.00 86.56 186 GLY A CA 1
ATOM 1409 C C . GLY A 1 186 ? 12.975 0.141 -6.036 1.00 86.56 186 GLY A C 1
ATOM 1410 O O . GLY A 1 186 ? 13.107 0.330 -7.249 1.00 86.56 186 GLY A O 1
ATOM 1411 N N . LEU A 1 187 ? 13.968 -0.373 -5.300 1.00 88.06 187 LEU A N 1
ATOM 1412 C CA . LEU A 1 187 ? 15.243 -0.777 -5.892 1.00 88.06 187 LEU A CA 1
ATOM 1413 C C . LEU A 1 187 ? 15.074 -1.925 -6.895 1.00 88.06 187 LEU A C 1
ATOM 1415 O O . LEU A 1 187 ? 15.685 -1.881 -7.967 1.00 88.06 187 LEU A O 1
ATOM 1419 N N . ALA A 1 188 ? 14.214 -2.903 -6.604 1.00 85.00 188 ALA A N 1
ATOM 1420 C CA . ALA A 1 188 ? 13.929 -4.012 -7.512 1.00 85.00 188 ALA A CA 1
ATOM 1421 C C . ALA A 1 188 ? 13.334 -3.553 -8.860 1.00 85.00 188 ALA A C 1
ATOM 1423 O O . ALA A 1 188 ? 13.593 -4.196 -9.876 1.00 85.00 188 ALA A O 1
ATOM 1424 N N . VAL A 1 189 ? 12.618 -2.421 -8.903 1.00 84.81 189 VAL A N 1
ATOM 1425 C CA . VAL A 1 189 ? 12.111 -1.802 -10.150 1.00 84.81 189 VAL A CA 1
ATOM 1426 C C . VAL A 1 189 ? 13.177 -0.983 -10.870 1.00 84.81 189 VAL A C 1
ATOM 1428 O O . VAL A 1 189 ? 13.281 -1.014 -12.098 1.00 84.81 189 VAL A O 1
ATOM 1431 N N . SER A 1 190 ? 14.012 -0.276 -10.110 1.00 88.31 190 SER A N 1
ATOM 1432 C CA . SER A 1 190 ? 15.056 0.584 -10.670 1.00 88.31 190 SER A CA 1
ATOM 1433 C C . SER A 1 190 ? 16.148 -0.186 -11.425 1.00 88.31 190 SER A C 1
ATOM 1435 O O . SER A 1 190 ? 16.732 0.330 -12.379 1.00 88.31 190 SER A O 1
ATOM 1437 N N . LEU A 1 191 ? 16.419 -1.438 -11.043 1.00 87.00 191 LEU A N 1
ATOM 1438 C CA . LEU A 1 191 ? 17.473 -2.256 -11.648 1.00 87.00 191 LEU A CA 1
ATOM 1439 C C . LEU A 1 191 ? 17.161 -2.660 -13.105 1.00 87.00 191 LEU A C 1
ATOM 1441 O O . LEU A 1 191 ? 18.010 -2.409 -13.965 1.00 87.00 191 LEU A O 1
ATOM 1445 N N . PRO A 1 192 ? 15.972 -3.200 -13.441 1.00 83.06 192 PRO A N 1
ATOM 1446 C CA . PRO A 1 192 ? 15.550 -3.409 -14.829 1.00 83.06 192 PRO A CA 1
ATOM 1447 C C . PRO A 1 192 ? 15.559 -2.126 -15.666 1.00 83.06 192 PRO A C 1
ATOM 1449 O O . PRO A 1 192 ? 16.039 -2.126 -16.798 1.00 83.06 192 PRO A O 1
ATOM 1452 N N . LEU A 1 193 ? 15.091 -1.016 -15.090 1.00 83.94 193 LEU A N 1
ATOM 1453 C CA . LEU A 1 193 ? 15.082 0.305 -15.723 1.00 83.94 193 LEU A CA 1
ATOM 1454 C C . LEU A 1 193 ? 16.504 0.796 -16.052 1.00 83.94 193 LEU A C 1
ATOM 1456 O O . LEU A 1 193 ? 16.761 1.328 -17.134 1.00 83.94 193 LEU A O 1
ATOM 1460 N N . ARG A 1 194 ? 17.457 0.571 -15.142 1.00 86.31 194 ARG A N 1
ATOM 1461 C CA . ARG A 1 194 ? 18.877 0.862 -15.362 1.00 86.31 194 ARG A CA 1
ATOM 1462 C C . ARG A 1 194 ? 19.502 -0.070 -16.398 1.00 86.31 194 ARG A C 1
ATOM 1464 O O . ARG A 1 194 ? 20.285 0.391 -17.227 1.00 86.31 194 ARG A O 1
ATOM 1471 N N . ALA A 1 195 ? 19.158 -1.357 -16.369 1.00 83.00 195 ALA A N 1
ATOM 1472 C CA . ALA A 1 195 ? 19.616 -2.339 -17.351 1.00 83.00 195 ALA A CA 1
ATOM 1473 C C . ALA A 1 195 ? 19.112 -2.015 -18.769 1.00 83.00 195 ALA A C 1
ATOM 1475 O O . ALA A 1 195 ? 19.814 -2.280 -19.741 1.00 83.00 195 ALA A O 1
ATOM 1476 N N . ALA A 1 196 ? 17.953 -1.360 -18.887 1.00 80.69 196 ALA A N 1
ATOM 1477 C CA . ALA A 1 196 ? 17.424 -0.825 -20.142 1.00 80.69 196 ALA A CA 1
ATOM 1478 C C . ALA A 1 196 ? 18.112 0.474 -20.621 1.00 80.69 196 ALA A C 1
ATOM 1480 O O . ALA A 1 196 ? 17.716 1.043 -21.635 1.00 80.69 196 ALA A O 1
ATOM 1481 N N . GLY A 1 197 ? 19.152 0.948 -19.922 1.00 81.12 197 GLY A N 1
ATOM 1482 C CA . GLY A 1 197 ? 19.985 2.076 -20.349 1.00 81.12 197 GLY A CA 1
ATOM 1483 C C . GLY A 1 197 ? 19.584 3.440 -19.782 1.00 81.12 197 GLY A C 1
ATOM 1484 O O . GLY A 1 197 ? 20.168 4.452 -20.173 1.00 81.12 197 GLY A O 1
ATOM 1485 N N . MET A 1 198 ? 18.630 3.511 -18.847 1.00 84.19 198 MET A N 1
ATOM 1486 C CA . MET A 1 198 ? 18.282 4.781 -18.203 1.00 84.19 198 MET A CA 1
ATOM 1487 C C . MET A 1 198 ? 19.347 5.238 -17.200 1.00 84.19 198 MET A C 1
ATOM 1489 O O . MET A 1 198 ? 20.005 4.437 -16.538 1.00 84.19 198 MET A O 1
ATOM 1493 N N . GLY A 1 199 ? 19.522 6.555 -17.070 1.00 87.69 199 GLY A N 1
ATOM 1494 C CA . GLY A 1 199 ? 20.440 7.135 -16.086 1.00 87.69 199 GLY A CA 1
ATOM 1495 C C . GLY A 1 199 ? 20.015 6.821 -14.648 1.00 87.69 199 GLY A C 1
ATOM 1496 O O . GLY A 1 199 ? 18.826 6.721 -14.371 1.00 87.69 199 GLY A O 1
ATOM 1497 N N . VAL A 1 200 ? 20.983 6.734 -13.725 1.00 86.00 200 VAL A N 1
ATOM 1498 C CA . VAL A 1 200 ? 20.781 6.321 -12.314 1.00 86.00 200 VAL A CA 1
ATOM 1499 C C . VAL A 1 200 ? 19.608 7.059 -11.661 1.00 86.00 200 VAL A C 1
ATOM 1501 O O . VAL A 1 200 ? 18.719 6.450 -11.079 1.00 86.00 200 VAL A O 1
ATOM 1504 N N . TRP A 1 201 ? 19.588 8.382 -11.810 1.00 86.88 201 TRP A N 1
ATOM 1505 C CA . TRP A 1 201 ? 18.582 9.251 -11.207 1.00 86.88 201 TRP A CA 1
ATOM 1506 C C . TRP A 1 201 ? 17.203 9.126 -11.854 1.00 86.88 201 TRP A C 1
ATOM 1508 O O . TRP A 1 201 ? 16.210 9.344 -11.180 1.00 86.88 201 TRP A O 1
ATOM 1518 N N . LYS A 1 202 ? 17.144 8.744 -13.137 1.00 82.69 202 LYS A N 1
A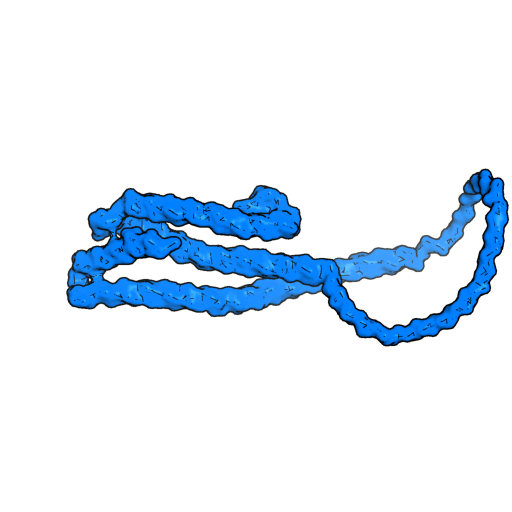TOM 1519 C CA . LYS A 1 202 ? 15.887 8.486 -13.856 1.00 82.69 202 LYS A CA 1
ATOM 1520 C C . LYS A 1 202 ? 15.346 7.081 -13.604 1.00 82.69 202 LYS A C 1
ATOM 1522 O O . LYS A 1 202 ? 14.174 6.841 -13.816 1.00 82.69 202 LYS A O 1
ATOM 1527 N N . SER A 1 203 ? 16.203 6.133 -13.226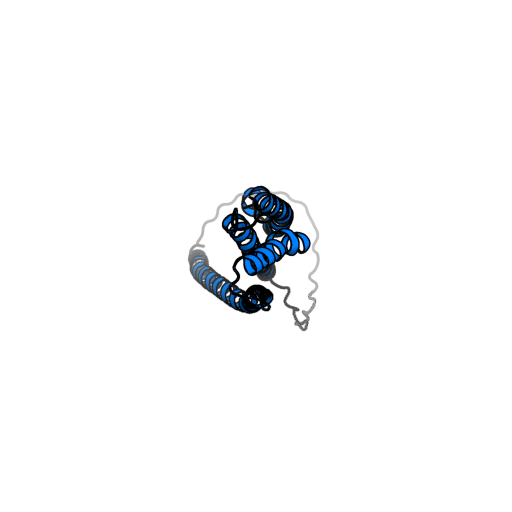 1.00 85.12 203 SER A N 1
ATOM 1528 C CA . SER A 1 203 ? 15.766 4.783 -12.862 1.00 85.12 203 SER A CA 1
ATOM 1529 C C . SER A 1 203 ? 15.283 4.684 -11.415 1.00 85.12 203 SER A C 1
ATOM 1531 O O . SER A 1 203 ? 14.568 3.747 -11.093 1.00 85.12 203 SER A O 1
ATOM 1533 N N . LEU A 1 204 ? 15.704 5.606 -10.542 1.00 83.00 204 LEU A N 1
ATOM 1534 C CA . LEU A 1 204 ? 15.362 5.604 -9.115 1.00 83.00 204 LEU A CA 1
ATOM 1535 C C . LEU A 1 204 ? 14.082 6.387 -8.776 1.00 83.00 204 LEU A C 1
ATOM 1537 O O . LEU A 1 204 ? 13.632 6.296 -7.636 1.00 83.00 204 LEU A O 1
ATOM 1541 N N . TRP A 1 205 ? 13.537 7.165 -9.715 1.00 65.25 205 TRP A N 1
ATOM 1542 C CA . TRP A 1 205 ? 12.394 8.053 -9.496 1.00 65.25 205 TRP A CA 1
ATOM 1543 C C . TRP A 1 205 ? 11.393 7.976 -10.644 1.00 65.25 205 TRP A C 1
ATOM 1545 O O . TRP A 1 205 ? 11.852 7.997 -11.809 1.00 65.25 205 TRP A O 1
#

InterPro domains:
  IPR003689 Zinc/iron permease [PF02535] (1-202)

Foldseek 3Di:
DVVLCCQLPVVLQLVLLVVVCPQVVNSCVVVVVVVVVVVVLVVVLVVVLVVVLVVVLVVVVVVVVVVVVVVVVVVVVVVVVVPPDDDDDDDDDDDDDDDDDDDDDDDDDDDDDDDDPPPPDQDPVNVLSVLVSVLVSLVSVVVSVCVVLVVSLVVLQVCDPSDPSSHPVSSVVSVVVSVVVVQVVLVVSLVSVVVSPDDNVVSSD

Solvent-accessible surface area (backbone atoms only — not comparable to full-atom values): 12295 Å² total; per-residue (Å²): 109,70,68,55,51,41,68,55,44,47,51,39,49,52,52,44,38,58,70,65,59,81,42,68,96,46,38,59,52,68,54,52,50,50,51,50,52,52,52,51,50,54,51,49,48,65,60,42,48,59,58,48,47,54,51,55,50,51,52,51,54,54,52,48,53,54,51,51,58,58,48,52,58,57,52,55,52,53,64,63,61,70,74,75,79,88,76,89,83,92,83,91,83,91,80,90,83,89,86,79,90,81,91,80,81,89,76,91,73,86,82,81,82,90,88,69,86,74,77,76,71,74,51,72,67,60,56,54,51,56,50,52,53,53,51,51,51,49,52,52,54,51,55,61,60,47,47,62,54,54,48,51,41,51,51,26,55,72,37,44,77,71,39,92,70,23,30,69,64,48,26,49,52,49,42,50,56,47,54,61,55,49,49,63,52,52,49,65,54,19,51,60,41,36,76,73,69,43,54,74,75,62,25,71,98

Secondary structure (DSSP, 8-state):
-HHHIIIIIIHHHHHHHHHH-SSGGGTHHHHHHHHHHHHHHHHHHHHHHHHHHHHHHHHHHHHHHHHHHHHHHHHHHHHHHTTS-------------------------PPPPP------PPPHHHHHHHHHHHHHHHHHHHHHHHHHHHHHHHHHHHTTTTSSSS-HHHHHHHHHHHHHHHHHHHHHHHHHHHHTT--HHHH--

pLDDT: mean 71.02, std 20.12, range [28.84, 95.0]

Sequence (205 aa):
MLAASYWSLLAPAIELANRSGIYGRCTFLPISLGFAAGAAFIYATDLLLPLLGDFGVVVLEKREEEEENRGGWARRRADSASSVEEGETEADYRYKSSTGSLRHRAIDSPSPRPTGELEGHPTRKSSEMMSWRRILLLCIAITVHNIPEGLAVGVGFGAIGKTPSATLESARNLAIGIGIQNFPEGLAVSLPLRAAGMGVWKSLW

Radius of gyration: 33.03 Å; Cα contacts (8 Å, |Δi|>4): 84; chains: 1; bounding box: 79×40×88 Å

Nearest PDB structures (foldseek):
  2kzs-assembly1_A  TM=3.276E-01  e=9.665E+00  Homo sapiens

Organism: Geodia barretti (NCBI:txid519541)